Protein 3CJM (pdb70)

Solvent-accessible surface area: 11110 Å² total

Nearest PDB structures (foldseek):
  3cjm-assembly1_A  TM=1.004E+00  e=1.307E-46  Enterococcus faecalis V583
  4yfm-assembly2_B  TM=8.497E-01  e=3.872E-13  Mycobacteroides abscessus
  7lk8-assembly2_B  TM=8.276E-01  e=1.435E-12  Klebsiella pneumoniae
  6wjm-assembly1_A  TM=8.269E-01  e=6.682E-12  Desulfarculus baarsii DSM 2075
  7tbx-assembly1_A  TM=8.011E-01  e=3.293E-11  Klebsiella pneumoniae

B-factor: mean 16.88, std 8.63, range [6.92, 57.35]

Structure (mmCIF, N/CA/C/O backbone):
data_3CJM
#
_entry.id   3CJM
#
_cell.length_a   64.975
_cell.length_b   64.975
_cell.length_c   140.905
_cell.angle_alpha   90.000
_cell.angle_beta   90.000
_cell.angle_gamma   90.000
#
_symmetry.space_group_name_H-M   'P 41 21 2'
#
loop_
_entity.id
_entity.type
_entity.pdbx_description
1 polymer 'Putative beta-lactamase'
2 non-polymer 'NITRATE ION'
3 non-polymer 1,2-ETHANEDIOL
4 water water
#
loop_
_atom_site.group_PDB
_atom_site.id
_atom_site.type_symbol
_atom_site.label_atom_id
_atom_site.label_alt_id
_atom_site.label_comp_id
_atom_site.label_asym_id
_atom_site.label_entity_id
_atom_site.label_seq_id
_atom_site.pdbx_PDB_ins_code
_atom_site.Cartn_x
_atom_site.Cartn_y
_atom_site.Cartn_z
_atom_site.occupancy
_atom_site.B_iso_or_equiv
_atom_site.auth_seq_id
_atom_site.auth_comp_id
_atom_site.auth_asym_id
_atom_site.auth_atom_id
_atom_site.pdbx_PDB_model_num
ATOM 1 N N . SER A 1 28 ? 3.263 -0.261 15.034 1.00 33.85 59 SER A N 1
ATOM 2 C CA . SER A 1 28 ? 4.047 -1.518 15.199 1.00 32.04 59 SER A CA 1
ATOM 3 C C . SER A 1 28 ? 5.453 -1.139 15.619 1.00 31.26 59 SER A C 1
ATOM 4 O O . SER A 1 28 ? 6.051 -1.787 16.481 1.00 27.47 59 SER A O 1
ATOM 6 N N . ALA A 1 29 ? 5.969 -0.087 14.991 1.00 27.62 60 ALA A N 1
ATOM 7 C CA . ALA A 1 29 ? 7.346 0.380 15.251 1.00 27.08 60 ALA A CA 1
ATOM 8 C C . ALA A 1 29 ? 7.435 0.886 16.689 1.00 24.17 60 ALA A C 1
ATOM 9 O O . ALA A 1 29 ? 8.466 0.709 17.366 1.00 20.84 60 ALA A O 1
ATOM 11 N N . ASN A 1 30 ? 6.330 1.476 17.147 1.00 21.85 61 ASN A N 1
ATOM 12 C CA . ASN A 1 30 ? 6.243 1.967 18.512 1.00 21.38 61 ASN A CA 1
ATOM 13 C C . ASN A 1 30 ? 6.301 0.770 19.453 1.00 20.32 61 ASN A C 1
ATOM 14 O O . ASN A 1 30 ? 7.070 0.752 20.403 1.00 16.92 61 ASN A O 1
ATOM 19 N N . THR A 1 31 ? 5.516 -0.263 19.166 1.00 20.11 62 THR A N 1
ATOM 20 C CA A THR A 1 31 ? 5.451 -1.419 20.072 0.60 17.67 62 THR A CA 1
ATOM 21 C CA B THR A 1 31 ? 5.470 -1.434 20.037 0.40 19.30 62 THR A CA 1
ATOM 22 C C . THR A 1 31 ? 6.846 -2.108 20.108 1.00 16.52 62 THR A C 1
ATOM 23 O O . THR A 1 31 ? 7.271 -2.553 21.152 1.00 15.10 62 THR A O 1
ATOM 30 N N . VAL A 1 32 ? 7.546 -2.169 18.980 1.00 15.34 63 VAL A N 1
ATOM 31 C CA . VAL A 1 32 ? 8.910 -2.742 18.947 1.00 12.70 63 VAL A CA 1
ATOM 32 C C . VAL A 1 32 ? 9.838 -1.980 19.934 1.00 13.77 63 VAL A C 1
ATOM 33 O O . VAL A 1 32 ? 10.529 -2.558 20.746 1.00 13.53 63 VAL A O 1
ATOM 37 N N . PHE A 1 33 ? 9.781 -0.656 19.857 1.00 13.35 64 PHE A N 1
ATOM 38 C CA . PHE A 1 33 ? 10.632 0.207 20.683 1.00 13.58 64 PHE A CA 1
ATOM 39 C C . PHE A 1 33 ? 10.267 0.057 22.173 1.00 11.45 64 PHE A C 1
ATOM 40 O O . PHE A 1 33 ? 11.143 -0.168 23.029 1.00 10.39 64 PHE A O 1
ATOM 48 N N . PHE A 1 34 ? 8.973 0.154 22.476 1.00 12.51 65 PHE A N 1
ATOM 49 C CA . PHE A 1 34 ? 8.523 0.059 23.857 1.00 11.51 65 PHE A CA 1
ATOM 50 C C . PHE A 1 34 ? 8.749 -1.340 24.442 1.00 10.29 65 PHE A C 1
ATOM 51 O O . PHE A 1 34 ? 9.015 -1.483 25.643 1.00 11.04 65 PHE A O 1
ATOM 59 N N . ASP A 1 35 ? 8.712 -2.354 23.579 1.00 10.88 66 ASP A N 1
ATOM 60 C CA . ASP A 1 35 ? 9.033 -3.706 24.027 1.00 10.58 66 ASP A CA 1
ATOM 61 C C . ASP A 1 35 ? 10.518 -3.784 24.411 1.00 10.68 66 ASP A C 1
ATOM 62 O O . ASP A 1 35 ? 10.868 -4.501 25.318 1.00 11.49 66 ASP A O 1
ATOM 67 N N . LYS A 1 36 ? 11.370 -3.031 23.696 1.00 11.61 67 LYS A N 1
ATOM 68 C CA A LYS A 1 36 ? 12.812 -2.979 24.007 0.50 11.60 67 LYS A CA 1
ATOM 69 C CA B LYS A 1 36 ? 12.804 -3.009 24.009 0.50 12.07 67 LYS A CA 1
ATOM 70 C C . LYS A 1 36 ? 13.019 -2.273 25.341 1.00 13.34 67 LYS A C 1
ATOM 71 O O . LYS A 1 36 ? 13.838 -2.666 26.159 1.00 12.26 67 LYS A O 1
ATOM 82 N N . ILE A 1 37 ? 12.245 -1.225 25.580 1.00 12.84 68 ILE A N 1
ATOM 83 C CA . ILE A 1 37 ? 12.290 -0.535 26.880 1.00 12.43 68 ILE A CA 1
ATOM 84 C C . ILE A 1 37 ? 11.897 -1.548 27.973 1.00 11.79 68 ILE A C 1
ATOM 85 O O . ILE A 1 37 ? 12.581 -1.693 28.989 1.00 12.90 68 ILE A O 1
ATOM 90 N N . ASN A 1 38 ? 10.813 -2.262 27.746 1.00 10.57 69 ASN A N 1
ATOM 91 C CA . ASN A 1 38 ? 10.369 -3.279 28.708 1.00 11.70 69 ASN A CA 1
ATOM 92 C C . ASN A 1 38 ? 11.445 -4.343 28.958 1.00 12.49 69 ASN A C 1
ATOM 93 O O . ASN A 1 38 ? 11.698 -4.718 30.085 1.00 12.56 69 ASN A O 1
ATOM 98 N N . ASP A 1 39 ? 12.094 -4.826 27.909 1.00 10.82 70 ASP A N 1
ATOM 99 C CA . ASP A 1 39 ? 13.133 -5.856 28.085 1.00 12.26 70 ASP A CA 1
ATOM 100 C C . ASP A 1 39 ? 14.245 -5.353 29.019 1.00 10.47 70 ASP A C 1
ATOM 101 O O . ASP A 1 39 ? 14.749 -6.081 29.874 1.00 13.21 70 ASP A O 1
ATOM 106 N N . LEU A 1 40 ? 14.582 -4.080 28.831 1.00 10.77 71 LEU A N 1
ATOM 107 C CA . LEU A 1 40 ? 15.636 -3.453 29.639 1.00 11.68 71 LEU A CA 1
ATOM 108 C C . LEU A 1 40 ? 15.202 -3.389 31.103 1.00 13.62 71 LEU A C 1
ATOM 109 O O . LEU A 1 40 ? 15.965 -3.698 32.044 1.00 13.82 71 LEU A O 1
ATOM 114 N N . LEU A 1 41 ? 13.956 -3.009 31.316 1.00 11.62 72 LEU A N 1
ATOM 115 C CA . LEU A 1 41 ? 13.448 -2.873 32.693 1.00 12.09 72 LEU A CA 1
ATOM 116 C C . LEU A 1 41 ? 13.443 -4.235 33.401 1.00 12.48 72 LEU A C 1
ATOM 117 O O . LEU A 1 41 ? 13.874 -4.359 34.540 1.00 14.12 72 LEU A O 1
ATOM 122 N N . VAL A 1 42 ? 12.964 -5.249 32.693 1.00 12.61 73 VAL A N 1
ATOM 123 C CA . VAL A 1 42 ? 12.858 -6.588 33.245 1.00 14.14 73 VAL A CA 1
ATOM 124 C C . VAL A 1 42 ? 14.242 -7.128 33.577 1.00 14.18 73 VAL A C 1
ATOM 125 O O . VAL A 1 42 ? 14.461 -7.716 34.636 1.00 15.18 73 VAL A O 1
ATOM 129 N N . ALA A 1 43 ? 15.171 -6.917 32.657 1.00 12.93 74 ALA A N 1
ATOM 130 C CA . ALA A 1 43 ? 16.551 -7.407 32.880 1.00 16.03 74 ALA A CA 1
ATOM 131 C C . ALA A 1 43 ? 17.183 -6.698 34.079 1.00 16.10 74 ALA A C 1
ATOM 132 O O . ALA A 1 43 ? 17.944 -7.282 34.875 1.00 18.43 74 ALA A O 1
ATOM 134 N N . SER A 1 44 ? 16.870 -5.423 34.195 1.00 13.26 75 SER A N 1
ATOM 135 C CA . SER A 1 44 ? 17.504 -4.556 35.210 1.00 15.68 75 SER A CA 1
ATOM 136 C C . SER A 1 44 ? 17.088 -4.977 36.610 1.00 16.17 75 SER A C 1
ATOM 137 O O . SER A 1 44 ? 17.916 -5.079 37.518 1.00 16.76 75 SER A O 1
ATOM 140 N N . VAL A 1 45 ? 15.797 -5.170 36.818 1.00 14.89 76 VAL A N 1
ATOM 141 C CA . VAL A 1 45 ? 15.293 -5.473 38.166 1.00 15.71 76 VAL A CA 1
ATOM 142 C C . VAL A 1 45 ? 15.823 -6.833 38.636 1.00 17.75 76 VAL A C 1
ATOM 143 O O . VAL A 1 45 ? 15.975 -7.076 39.827 1.00 18.58 76 VAL A O 1
ATOM 147 N N . LYS A 1 46 ? 16.153 -7.696 37.680 1.00 20.46 77 LYS A N 1
ATOM 148 C CA . LYS A 1 46 ? 16.718 -9.020 38.014 1.00 22.47 77 LYS A CA 1
ATOM 149 C C . LYS A 1 46 ? 18.028 -8.872 38.744 1.00 21.90 77 LYS A C 1
ATOM 150 O O . LYS A 1 46 ? 18.404 -9.728 39.534 1.00 27.36 77 LYS A O 1
ATOM 154 N N . GLU A 1 47 ? 18.728 -7.785 38.453 1.00 20.48 78 GLU A N 1
ATOM 155 C CA . GLU A 1 47 ? 20.075 -7.542 38.973 1.00 22.95 78 GLU A CA 1
ATOM 156 C C . GLU A 1 47 ? 20.060 -6.933 40.358 1.00 22.82 78 GLU A C 1
ATOM 157 O O . GLU A 1 47 ? 21.081 -6.936 41.055 1.00 26.70 78 GLU A O 1
ATOM 160 N N . PHE A 1 48 ? 18.909 -6.394 40.752 1.00 19.16 79 PHE A N 1
ATOM 161 C CA . PHE A 1 48 ? 18.811 -5.635 42.010 1.00 16.40 79 PHE A CA 1
ATOM 162 C C . PHE A 1 48 ? 18.474 -6.522 43.199 1.00 15.43 79 PHE A C 1
ATOM 163 O O . PHE A 1 48 ? 17.459 -7.229 43.205 1.00 16.80 79 PHE A O 1
ATOM 171 N N . GLU A 1 49 ? 19.318 -6.445 44.233 1.00 14.32 80 GLU A N 1
ATOM 172 C CA A GLU A 1 49 ? 19.081 -7.178 45.481 0.50 13.76 80 GLU A CA 1
ATOM 173 C CA B GLU A 1 49 ? 19.069 -7.186 45.471 0.50 13.80 80 GLU A CA 1
ATOM 174 C C . GLU A 1 49 ? 18.249 -6.294 46.398 1.00 14.85 80 GLU A C 1
ATOM 175 O O . GLU A 1 49 ? 18.746 -5.398 47.058 1.00 19.51 80 GLU A O 1
ATOM 180 N N . GLY A 1 50 ? 16.965 -6.566 46.407 1.00 13.87 81 GLY A N 1
ATOM 181 C CA . GLY A 1 50 ? 16.004 -5.773 47.115 1.00 12.95 81 GLY A CA 1
ATOM 182 C C . GLY A 1 50 ? 14.725 -5.699 46.294 1.00 12.91 81 GLY A C 1
ATOM 183 O O . GLY A 1 50 ? 14.540 -6.476 45.348 1.00 15.92 81 GLY A O 1
ATOM 184 N N . THR A 1 51 ? 13.853 -4.775 46.663 1.00 11.71 82 THR A N 1
ATOM 185 C CA . THR A 1 51 ? 12.604 -4.559 45.977 1.00 10.86 82 THR A CA 1
ATOM 186 C C . THR A 1 51 ? 12.672 -3.235 45.204 1.00 10.87 82 THR A C 1
ATOM 187 O O . THR A 1 51 ? 13.110 -2.190 45.729 1.00 12.35 82 THR A O 1
ATOM 191 N N . VAL A 1 52 ? 12.252 -3.292 43.953 1.00 11.57 83 VAL A N 1
ATOM 192 C CA . VAL A 1 52 ? 12.291 -2.131 43.094 1.00 10.80 83 VAL A CA 1
ATOM 193 C C . VAL A 1 52 ? 11.060 -2.079 42.205 1.00 10.28 83 VAL A C 1
ATOM 194 O O . VAL A 1 52 ? 10.545 -3.114 41.732 1.00 10.86 83 VAL A O 1
ATOM 198 N N . GLY A 1 53 ? 10.578 -0.861 42.022 1.00 9.86 84 GLY A N 1
ATOM 199 C CA . GLY A 1 53 ? 9.564 -0.568 41.023 1.00 9.55 84 GLY A CA 1
ATOM 200 C C . GLY A 1 53 ? 10.090 0.461 40.071 1.00 11.74 84 GLY A C 1
ATOM 201 O O . GLY A 1 53 ? 10.629 1.477 40.522 1.00 11.52 84 GLY A O 1
ATOM 202 N N . ILE A 1 54 ? 9.876 0.247 38.783 1.00 10.00 85 ILE A N 1
ATOM 203 C CA . ILE A 1 54 ? 10.319 1.185 37.775 1.00 9.01 85 ILE A CA 1
ATOM 204 C C . ILE A 1 54 ? 9.152 1.471 36.860 1.00 10.49 85 ILE A C 1
ATOM 205 O O . ILE A 1 54 ? 8.511 0.537 36.349 1.00 11.27 85 ILE A O 1
ATOM 210 N N . SER A 1 55 ? 8.936 2.746 36.566 1.00 9.65 86 SER A N 1
ATOM 211 C CA . SER A 1 55 ? 7.962 3.170 35.583 1.00 9.64 86 SER A CA 1
ATOM 212 C C . SER A 1 55 ? 8.552 4.193 34.644 1.00 10.93 86 SER A C 1
ATOM 213 O O . SER A 1 55 ? 9.138 5.182 35.098 1.00 11.55 86 SER A O 1
ATOM 216 N N . TYR A 1 56 ? 8.339 3.953 33.361 1.00 10.92 87 TYR A N 1
ATOM 217 C CA . TYR A 1 56 ? 8.777 4.802 32.249 1.00 9.16 87 TYR A CA 1
ATOM 218 C C . TYR A 1 56 ? 7.544 5.297 31.511 1.00 9.70 87 TYR A C 1
ATOM 219 O O . TYR A 1 56 ? 6.612 4.546 31.243 1.00 10.45 87 TYR A O 1
ATOM 228 N N . LEU A 1 57 ? 7.569 6.588 31.154 1.00 10.96 88 LEU A N 1
ATOM 229 C CA . LEU A 1 57 ? 6.508 7.197 30.353 1.00 10.28 88 LEU A CA 1
ATOM 230 C C . LEU A 1 57 ? 7.118 8.054 29.235 1.00 9.58 88 LEU A C 1
ATOM 231 O O . LEU A 1 57 ? 7.804 9.025 29.458 1.00 10.70 88 LEU A O 1
ATOM 236 N N . ASP A 1 58 ? 6.772 7.680 28.013 1.00 9.68 89 ASP A N 1
ATOM 237 C CA . ASP A 1 58 ? 7.166 8.464 26.829 1.00 9.00 89 ASP A CA 1
ATOM 238 C C . ASP A 1 58 ? 6.173 9.603 26.695 1.00 11.06 89 ASP A C 1
ATOM 239 O O . ASP A 1 58 ? 4.998 9.391 26.425 1.00 10.84 89 ASP A O 1
ATOM 244 N N . LEU A 1 59 ? 6.628 10.836 26.923 1.00 11.90 90 LEU A N 1
ATOM 245 C CA . LEU A 1 59 ? 5.674 11.947 27.082 1.00 11.33 90 LEU A CA 1
ATOM 246 C C . LEU A 1 59 ? 4.923 12.272 25.795 1.00 10.43 90 LEU A C 1
ATOM 247 O O . LEU A 1 59 ? 3.756 12.635 25.829 1.00 11.82 90 LEU A O 1
ATOM 252 N N . GLU A 1 60 ? 5.569 12.110 24.651 1.00 9.29 91 GLU A N 1
ATOM 253 C CA . GLU A 1 60 ? 4.939 12.488 23.349 1.00 9.57 91 GLU A CA 1
ATOM 254 C C . GLU A 1 60 ? 3.850 11.526 22.903 1.00 11.50 91 GLU A C 1
ATOM 255 O O . GLU A 1 60 ? 2.916 11.934 22.227 1.00 12.61 91 GLU A O 1
ATOM 261 N N . THR A 1 61 ? 3.971 10.258 23.279 1.00 12.47 92 THR A N 1
ATOM 262 C CA . THR A 1 61 ? 2.988 9.251 22.850 1.00 10.65 92 THR A CA 1
ATOM 263 C C . THR A 1 61 ? 2.040 8.852 23.979 1.00 11.99 92 THR A C 1
ATOM 264 O O . THR A 1 61 ? 0.956 8.303 23.726 1.00 12.54 92 THR A O 1
ATOM 268 N N . GLY A 1 62 ? 2.461 9.063 25.215 1.00 11.19 93 GLY A N 1
ATOM 269 C CA . GLY A 1 62 ? 1.744 8.595 26.375 1.00 11.87 93 GLY A CA 1
ATOM 270 C C . GLY A 1 62 ? 1.958 7.132 26.722 1.00 11.96 93 GLY A C 1
ATOM 271 O O . GLY A 1 62 ? 1.398 6.609 27.692 1.00 14.45 93 GLY A O 1
ATOM 272 N N . GLU A 1 63 ? 2.788 6.478 25.949 1.00 11.57 94 GLU A N 1
ATOM 273 C CA A GLU A 1 63 ? 3.081 5.051 26.153 0.50 12.67 94 GLU A CA 1
ATOM 274 C CA B GLU A 1 63 ? 2.997 5.055 26.172 0.50 12.03 94 GLU A CA 1
ATOM 275 C C . GLU A 1 63 ? 3.936 4.832 27.360 1.00 11.89 94 GLU A C 1
ATOM 276 O O . GLU A 1 63 ? 4.905 5.535 27.557 1.00 11.67 94 GLU A O 1
ATOM 287 N N . GLN A 1 64 ? 3.549 3.865 28.181 1.00 11.01 95 GLN A N 1
ATOM 288 C CA . GLN A 1 64 ? 4.232 3.537 29.411 1.00 11.42 95 GLN A CA 1
ATOM 289 C C . GLN A 1 64 ? 4.718 2.101 29.443 1.00 10.55 95 GLN A C 1
ATOM 290 O O . GLN A 1 64 ? 4.158 1.230 28.802 1.00 11.54 95 GLN A O 1
ATOM 296 N N . ARG A 1 65 ? 5.763 1.886 30.229 1.00 9.03 96 ARG A N 1
ATOM 297 C CA . ARG A 1 65 ? 6.197 0.560 30.604 1.00 9.89 96 ARG A CA 1
ATOM 298 C C . ARG A 1 65 ? 6.641 0.569 32.035 1.00 11.15 96 ARG A C 1
ATOM 299 O O . ARG A 1 65 ? 7.356 1.443 32.449 1.00 10.31 96 ARG A O 1
ATOM 307 N N . SER A 1 66 ? 6.164 -0.418 32.776 1.00 11.20 97 SER A N 1
ATOM 308 C CA . SER A 1 66 ? 6.495 -0.578 34.193 1.00 11.22 97 SER A CA 1
ATOM 309 C C . SER A 1 66 ? 6.865 -2.011 34.525 1.00 11.20 97 SER A C 1
ATOM 310 O O . SER A 1 66 ? 6.390 -2.947 33.896 1.00 12.79 97 SER A O 1
ATOM 313 N N . VAL A 1 67 ? 7.757 -2.133 35.498 1.00 10.83 98 VAL A N 1
ATOM 314 C CA A VAL A 1 67 ? 8.013 -3.386 36.171 0.50 11.56 98 VAL A CA 1
ATOM 315 C CA B VAL A 1 67 ? 8.033 -3.393 36.181 0.50 12.41 98 VAL A CA 1
ATOM 316 C C . VAL A 1 67 ? 7.849 -3.187 37.675 1.00 11.04 98 VAL A C 1
ATOM 317 O O . VAL A 1 67 ? 8.460 -2.292 38.286 1.00 11.25 98 VAL A O 1
ATOM 324 N N . ASN A 1 68 ? 6.962 -3.988 38.261 1.00 10.35 99 ASN A N 1
ATOM 325 C CA . ASN A 1 68 ? 6.549 -3.884 39.652 1.00 9.59 99 ASN A CA 1
ATOM 326 C C . ASN A 1 68 ? 6.089 -2.458 39.986 1.00 9.78 99 ASN A C 1
ATOM 327 O O . ASN A 1 68 ? 6.421 -1.915 41.034 1.00 10.50 99 ASN A O 1
ATOM 332 N N . GLY A 1 69 ? 5.365 -1.872 39.050 1.00 10.52 100 GLY A N 1
ATOM 333 C CA . GLY A 1 69 ? 4.929 -0.480 39.111 1.00 9.61 100 GLY A CA 1
ATOM 334 C C . GLY A 1 69 ? 3.803 -0.186 40.065 1.00 9.59 100 GLY A C 1
ATOM 335 O O . GLY A 1 69 ? 3.447 0.999 40.202 1.00 11.18 100 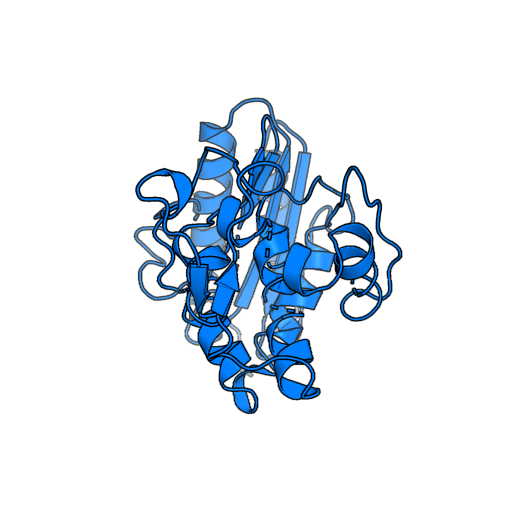GLY A O 1
ATOM 336 N N . GLN A 1 70 ? 3.290 -1.224 40.737 1.00 8.74 101 GLN A N 1
ATOM 337 C CA A GLN A 1 70 ? 2.194 -0.979 41.702 0.50 9.96 101 GLN A CA 1
ATOM 338 C CA B GLN A 1 70 ? 2.171 -1.062 41.671 0.50 10.57 101 GLN A CA 1
ATOM 339 C C . GLN A 1 70 ? 2.600 -1.220 43.138 1.00 12.13 101 GLN A C 1
ATOM 340 O O . GLN A 1 70 ? 1.839 -0.937 44.050 1.00 11.90 101 GLN A O 1
ATOM 351 N N . HIS A 1 71 ? 3.802 -1.725 43.373 1.00 10.75 102 HIS A N 1
ATOM 352 C CA . HIS A 1 71 ? 4.265 -1.928 44.742 1.00 10.73 102 HIS A CA 1
ATOM 353 C C . HIS A 1 71 ? 4.429 -0.568 45.415 1.00 10.46 102 HIS A C 1
ATOM 354 O O . HIS A 1 71 ? 5.072 0.332 44.854 1.00 11.04 102 HIS A O 1
ATOM 361 N N . GLU A 1 72 ? 3.860 -0.437 46.612 1.00 11.06 103 GLU A N 1
ATOM 362 C CA . GLU A 1 72 ? 3.873 0.810 47.351 1.00 9.97 103 GLU A CA 1
ATOM 363 C C . GLU A 1 72 ? 5.061 0.899 48.280 1.00 10.35 103 GLU A C 1
ATOM 364 O O . GLU A 1 72 ? 5.327 -0.027 49.035 1.00 12.04 103 GLU A O 1
ATOM 370 N N . PHE A 1 73 ? 5.785 2.008 48.175 1.00 10.28 104 PHE A N 1
ATOM 371 C CA . PHE A 1 73 ? 6.966 2.317 48.977 1.00 9.77 104 PHE A CA 1
ATOM 372 C C . PHE A 1 73 ? 6.737 3.576 49.799 1.00 11.20 104 PHE A C 1
ATOM 373 O O . PHE A 1 73 ? 6.195 4.559 49.290 1.00 11.34 104 PHE A O 1
ATOM 381 N N . TYR A 1 74 ? 7.321 3.630 50.993 1.00 10.64 105 TYR A N 1
ATOM 382 C CA . TYR A 1 74 ? 7.372 4.897 51.739 1.00 11.08 105 TYR A CA 1
ATOM 383 C C . TYR A 1 74 ? 7.894 6.025 50.843 1.00 11.24 105 TYR A C 1
ATOM 384 O O . TYR A 1 74 ? 8.912 5.884 50.143 1.00 11.10 105 TYR A O 1
ATOM 393 N N . THR A 1 75 ? 7.182 7.155 50.808 1.00 11.97 106 THR A N 1
ATOM 394 C CA . THR A 1 75 ? 7.522 8.181 49.840 1.00 12.05 106 THR A CA 1
ATOM 395 C C . THR A 1 75 ? 8.884 8.786 50.096 1.00 11.22 106 THR A C 1
ATOM 396 O O . THR A 1 75 ? 9.571 9.253 49.161 1.00 12.07 106 THR A O 1
ATOM 400 N N . ALA A 1 76 ? 9.259 8.883 51.350 1.00 11.50 107 ALA A N 1
ATOM 401 C CA . ALA A 1 76 ? 10.341 9.786 51.756 1.00 12.34 107 ALA A CA 1
ATOM 402 C C . ALA A 1 76 ? 10.131 11.158 51.082 1.00 12.71 107 ALA A C 1
ATOM 403 O O . ALA A 1 76 ? 8.972 11.605 50.895 1.00 12.89 107 ALA A O 1
ATOM 405 N N . SER A 1 77 ? 11.208 11.850 50.729 1.00 12.32 108 SER A N 1
ATOM 406 C CA . SER A 1 77 ? 11.091 13.236 50.238 1.00 11.67 108 SER A CA 1
ATOM 407 C C . SER A 1 77 ? 10.451 13.409 48.881 1.00 10.58 108 SER A C 1
ATOM 408 O O . SER A 1 77 ? 10.245 14.547 48.446 1.00 12.31 108 SER A O 1
ATOM 411 N N . THR A 1 78 ? 10.148 12.319 48.179 1.00 10.57 109 THR A N 1
ATOM 412 C CA . THR A 1 78 ? 9.471 12.500 46.910 1.00 10.92 109 THR A CA 1
ATOM 413 C C . THR A 1 78 ? 8.128 13.235 47.049 1.00 11.23 109 THR A C 1
ATOM 414 O O . THR A 1 78 ? 7.647 13.881 46.080 1.00 12.53 109 THR A O 1
ATOM 418 N N . ILE A 1 79 ? 7.544 13.138 48.248 1.00 10.50 110 ILE A N 1
ATOM 419 C CA . ILE A 1 79 ? 6.241 13.778 48.543 1.00 11.07 110 ILE A CA 1
ATOM 420 C C . ILE A 1 79 ? 6.315 15.316 48.468 1.00 11.46 110 ILE A C 1
ATOM 421 O O . ILE A 1 79 ? 5.290 15.982 48.298 1.00 11.81 110 ILE A O 1
ATOM 426 N N . LYS A 1 80 ? 7.532 15.858 48.513 1.00 10.56 111 LYS A N 1
ATOM 427 C CA . LYS A 1 80 ? 7.686 17.310 48.407 1.00 11.10 111 LYS A CA 1
ATOM 428 C C . LYS A 1 80 ? 7.210 17.853 47.073 1.00 12.04 111 LYS A C 1
ATOM 429 O O . LYS A 1 80 ? 6.777 18.992 46.986 1.00 13.08 111 LYS A O 1
ATOM 435 N N . VAL A 1 81 ? 7.259 17.035 45.997 1.00 10.44 112 VAL A N 1
ATOM 436 C CA . VAL A 1 81 ? 6.769 17.496 44.684 1.00 11.12 112 VAL A CA 1
ATOM 437 C C . VAL A 1 81 ? 5.241 17.796 44.748 1.00 11.72 112 VAL A C 1
ATOM 438 O O . VAL A 1 81 ? 4.821 18.940 44.535 1.00 12.22 112 VAL A O 1
ATOM 442 N N . PRO A 1 82 ? 4.403 16.785 45.062 1.00 10.93 113 PRO A N 1
ATOM 443 C CA . PRO A 1 82 ? 2.960 17.109 45.136 1.00 11.17 113 PRO A CA 1
ATOM 444 C C . PRO A 1 82 ? 2.627 18.094 46.246 1.00 12.55 113 PRO A C 1
ATOM 445 O O . PRO A 1 82 ? 1.644 18.812 46.158 1.00 12.01 113 PRO A O 1
ATOM 449 N N . LEU A 1 83 ? 3.440 18.125 47.290 1.00 12.14 114 LEU A N 1
ATOM 450 C CA . LEU A 1 83 ? 3.222 19.151 48.336 1.00 10.46 114 LEU A CA 1
ATOM 451 C C . LEU A 1 83 ? 3.320 20.554 47.733 1.00 10.80 114 LEU A C 1
ATOM 452 O O . LEU A 1 83 ? 2.439 21.402 47.969 1.00 12.10 114 LEU A O 1
ATOM 457 N N . THR A 1 84 ? 4.396 20.814 47.008 1.00 11.44 115 THR A N 1
ATOM 458 C CA . THR A 1 84 ? 4.547 22.129 46.352 1.00 9.68 115 THR A CA 1
ATOM 459 C C . THR A 1 84 ? 3.440 22.379 45.333 1.00 10.14 115 THR A C 1
ATOM 460 O O . THR A 1 84 ? 2.963 23.509 45.193 1.00 11.26 115 THR A O 1
ATOM 472 N N . LEU A 1 86 ? 0.393 21.429 45.586 1.00 11.22 117 LEU A N 1
ATOM 473 C CA . LEU A 1 86 ? -0.788 21.755 46.412 1.00 9.78 117 LEU A CA 1
ATOM 474 C C . LEU A 1 86 ? -0.681 23.191 46.934 1.00 11.37 117 LEU A C 1
ATOM 475 O O . LEU A 1 86 ? -1.681 23.935 46.982 1.00 11.33 117 LEU A O 1
ATOM 480 N N . VAL A 1 87 ? 0.554 23.573 47.300 1.00 10.34 118 VAL A N 1
ATOM 481 C CA . VAL A 1 87 ? 0.766 24.964 47.749 1.00 10.53 118 VAL A CA 1
ATOM 482 C C . VAL A 1 87 ? 0.429 25.916 46.592 1.00 10.69 118 VAL A C 1
ATOM 483 O O . VAL A 1 87 ? -0.289 26.906 46.769 1.00 11.16 118 VAL A O 1
ATOM 487 N N . ALA A 1 88 ? 0.917 25.583 45.393 1.00 10.29 119 ALA A N 1
ATOM 488 C CA . ALA A 1 88 ? 0.624 26.419 44.223 1.00 10.22 119 ALA A CA 1
ATOM 489 C C . ALA A 1 88 ? -0.869 26.489 43.952 1.00 11.88 119 ALA A C 1
ATOM 490 O O . ALA A 1 88 ? -1.419 27.540 43.637 1.00 11.64 119 ALA A O 1
ATOM 492 N N . ASP A 1 89 ? -1.559 25.353 44.090 1.00 11.01 120 ASP A N 1
ATOM 493 C CA . ASP A 1 89 ? -3.018 25.322 43.871 1.00 11.82 120 ASP A CA 1
ATOM 494 C C . ASP A 1 89 ? -3.721 26.219 44.893 1.00 12.00 120 ASP A C 1
ATOM 495 O O . ASP A 1 89 ? -4.734 26.871 44.616 1.00 12.45 120 ASP A O 1
ATOM 500 N N . THR A 1 90 ? -3.164 26.236 46.087 1.00 12.45 121 THR A N 1
ATOM 501 C CA . THR A 1 90 ? -3.759 26.982 47.192 1.00 12.47 121 THR A CA 1
ATOM 502 C C . THR A 1 90 ? -3.598 28.481 46.950 1.00 12.74 121 THR A C 1
ATOM 503 O O . THR A 1 90 ? -4.514 29.269 47.210 1.00 13.28 121 THR A O 1
ATOM 507 N N . VAL A 1 91 ? -2.447 28.872 46.416 1.00 10.97 122 VAL A N 1
ATOM 508 C CA . VAL A 1 91 ? -2.226 30.268 46.024 1.00 10.46 122 VAL A CA 1
ATOM 509 C C . VAL A 1 91 ? -3.224 30.614 44.913 1.00 12.22 122 VAL A C 1
ATOM 510 O O . VAL A 1 91 ? -3.842 31.681 44.922 1.00 13.94 122 VAL A O 1
ATOM 514 N N . ALA A 1 92 ? -3.381 29.712 43.949 1.00 11.07 123 ALA A N 1
ATOM 515 C CA . ALA A 1 92 ? -4.303 29.997 42.842 1.00 12.47 123 ALA A CA 1
ATOM 516 C C . ALA A 1 92 ? -5.743 30.200 43.291 1.00 13.22 123 ALA A C 1
ATOM 517 O O . ALA A 1 92 ? -6.505 30.944 42.656 1.00 15.20 123 ALA A O 1
ATOM 519 N N . SER A 1 93 ? -6.082 29.540 44.387 1.00 13.70 124 SER A N 1
ATOM 520 C CA . SER A 1 93 ? -7.461 29.603 44.934 1.00 14.22 124 SER A CA 1
ATOM 521 C C . SER A 1 93 ? -7.720 30.935 45.618 1.00 16.46 124 SER A C 1
ATOM 522 O O . SER A 1 93 ? -8.891 31.245 45.925 1.00 17.45 124 SER A O 1
ATOM 525 N N . GLY A 1 94 ? -6.655 31.696 45.875 1.00 14.32 125 GLY A N 1
ATOM 526 C CA . GLY A 1 94 ? -6.736 32.989 46.540 1.00 13.25 125 GLY A CA 1
ATOM 527 C C . GLY A 1 94 ? -6.539 32.961 48.043 1.00 15.30 125 GLY A C 1
ATOM 528 O O . GLY A 1 94 ? -6.505 34.015 48.680 1.00 19.23 125 GLY A O 1
ATOM 529 N N . GLN A 1 95 ? -6.380 31.777 48.599 1.00 13.38 126 GLN A N 1
ATOM 530 C CA . GLN A 1 95 ? -6.282 31.634 50.074 1.00 12.65 126 GLN A CA 1
ATOM 531 C C . GLN A 1 95 ? -4.930 31.986 50.650 1.00 14.84 126 GLN A C 1
ATOM 532 O O . GLN A 1 95 ? -4.821 32.330 51.829 1.00 17.49 126 GLN A O 1
ATOM 538 N N . LYS A 1 96 ? -3.920 31.951 49.794 1.00 12.64 127 LYS A N 1
ATOM 539 C CA . LYS A 1 96 ? -2.552 32.326 50.185 1.00 13.53 127 LYS A CA 1
ATOM 540 C C . LYS A 1 96 ? -1.951 33.135 49.049 1.00 13.01 127 LYS A C 1
ATOM 541 O O . LYS A 1 96 ? -2.442 33.088 47.930 1.00 12.55 127 LYS A O 1
ATOM 547 N N . LYS A 1 97 ? -0.900 33.874 49.385 1.00 11.79 128 LYS A N 1
ATOM 548 C CA . LYS A 1 97 ? -0.109 34.669 48.413 1.00 12.85 128 LYS A CA 1
ATOM 549 C C . LYS A 1 97 ? 1.350 34.317 48.556 1.00 11.44 128 LYS A C 1
ATOM 550 O O . LYS A 1 97 ? 1.830 34.016 49.629 1.00 11.88 128 LYS A O 1
ATOM 556 N N . TRP A 1 98 ? 2.078 34.339 47.442 1.00 11.70 129 TRP A N 1
ATOM 557 C CA . TRP A 1 98 ? 3.515 34.027 47.463 1.00 10.69 129 TRP A CA 1
ATOM 558 C C . TRP A 1 98 ? 4.342 34.932 48.356 1.00 11.26 129 TRP A C 1
ATOM 559 O O . TRP A 1 98 ? 5.418 34.553 48.834 1.00 12.25 129 TRP A O 1
ATOM 570 N N . THR A 1 99 ? 3.827 36.135 48.564 1.00 11.79 130 THR A N 1
ATOM 571 C CA . THR A 1 99 ? 4.495 37.154 49.379 1.00 13.20 130 THR A CA 1
ATOM 572 C C . THR A 1 99 ? 4.209 36.998 50.866 1.00 14.11 130 THR A C 1
ATOM 573 O O . THR A 1 99 ? 4.816 37.677 51.718 1.00 14.33 130 THR A O 1
ATOM 577 N N . ASP A 1 100 ? 3.281 36.122 51.203 1.00 13.25 131 ASP A N 1
ATOM 578 C CA . ASP A 1 100 ? 2.908 35.950 52.630 1.00 13.64 131 ASP A CA 1
ATOM 579 C C . ASP A 1 100 ? 4.110 35.488 53.417 1.00 13.66 131 ASP A C 1
ATOM 580 O O . ASP A 1 100 ? 4.840 34.583 53.000 1.00 13.16 131 ASP A O 1
ATOM 585 N N . LEU A 1 101 ? 4.308 36.091 54.580 1.00 13.31 132 LEU A N 1
ATOM 586 C CA . LEU A 1 101 ? 5.348 35.671 55.490 1.00 13.37 132 LEU A CA 1
ATOM 587 C C . LEU A 1 101 ? 4.853 34.563 56.382 1.00 13.48 132 LEU A C 1
ATOM 588 O O . LEU A 1 101 ? 3.883 34.733 57.142 1.00 15.76 132 LEU A O 1
ATOM 593 N N . ILE A 1 102 ? 5.541 33.437 56.315 1.00 12.01 133 ILE A N 1
ATOM 594 C CA . ILE A 1 102 ? 5.179 32.237 57.048 1.00 11.54 133 ILE A CA 1
ATOM 595 C C . ILE A 1 102 ? 6.109 32.104 58.252 1.00 11.79 133 ILE A C 1
ATOM 596 O O . ILE A 1 102 ? 7.319 32.128 58.093 1.00 11.55 133 ILE A O 1
ATOM 601 N N . PRO A 1 103 ? 5.555 32.042 59.460 1.00 12.23 134 PRO A N 1
ATOM 602 C CA . PRO A 1 103 ? 6.414 32.065 60.642 1.00 12.06 134 PRO A CA 1
ATOM 603 C C . PRO A 1 103 ? 7.009 30.704 60.927 1.00 13.59 134 PRO A C 1
ATOM 604 O O . PRO A 1 103 ? 6.370 29.664 60.762 1.00 13.00 134 PRO A O 1
ATOM 608 N N . TYR A 1 104 ? 8.265 30.718 61.328 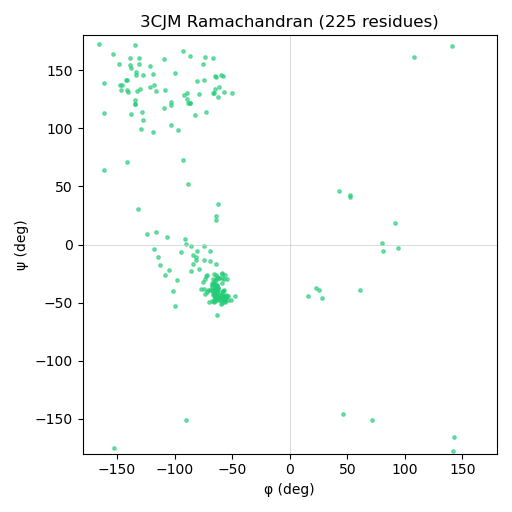1.00 11.83 135 TYR A N 1
ATOM 609 C CA . TYR A 1 104 ? 8.924 29.495 61.817 1.00 12.26 135 TYR A CA 1
ATOM 610 C C . TYR A 1 104 ? 8.502 29.216 63.255 1.00 13.69 135 TYR A C 1
ATOM 611 O O . TYR A 1 104 ? 8.604 30.092 64.099 1.00 14.44 135 TYR A O 1
ATOM 620 N N . ASN A 1 105 ? 8.069 27.988 63.519 1.00 12.56 136 ASN A N 1
ATOM 621 C CA . ASN A 1 105 ? 7.654 27.530 64.834 1.00 14.34 136 ASN A CA 1
ATOM 622 C C . ASN A 1 105 ? 8.665 26.509 65.358 1.00 14.41 136 ASN A C 1
ATOM 623 O O . ASN A 1 105 ? 8.681 25.366 64.912 1.00 16.03 136 ASN A O 1
ATOM 628 N N A ALA A 1 106 ? 9.576 26.907 66.235 0.50 19.17 137 ALA A N 1
ATOM 629 N N B ALA A 1 106 ? 9.456 27.002 66.323 0.50 15.97 137 ALA A N 1
ATOM 630 C CA A ALA A 1 106 ? 10.625 25.966 66.614 0.50 22.19 137 ALA A CA 1
ATOM 631 C CA B ALA A 1 106 ? 10.595 26.309 66.907 0.50 15.87 137 ALA A CA 1
ATOM 632 C C A ALA A 1 106 ? 9.955 24.663 67.048 0.50 24.69 137 ALA A C 1
ATOM 633 C C B ALA A 1 106 ? 10.184 25.030 67.628 0.50 18.52 137 ALA A C 1
ATOM 634 O O A ALA A 1 106 ? 10.292 23.554 66.596 0.50 24.84 137 ALA A O 1
ATOM 635 O O B ALA A 1 106 ? 11.005 24.161 67.857 0.50 18.91 137 ALA A O 1
ATOM 638 N N A GLU A 1 107 ? 8.934 24.846 67.877 0.50 25.10 138 GLU A N 1
ATOM 639 N N B GLU A 1 107 ? 8.893 24.903 67.906 0.50 20.49 138 GLU A N 1
ATOM 640 C CA A GLU A 1 107 ? 8.338 23.761 68.643 0.50 26.65 138 GLU A CA 1
ATOM 641 C CA B GLU A 1 107 ? 8.364 23.731 68.601 0.50 23.89 138 GLU A CA 1
ATOM 642 C C A GLU A 1 107 ? 7.530 22.808 67.799 0.50 24.17 138 GLU A C 1
ATOM 643 C C B GLU A 1 107 ? 7.944 22.669 67.601 0.50 22.60 138 GLU A C 1
ATOM 644 O O A GLU A 1 107 ? 7.000 21.830 68.341 0.50 23.18 138 GLU A O 1
ATOM 645 O O B GLU A 1 107 ? 8.199 21.475 67.761 0.50 26.72 138 GLU A O 1
ATOM 656 N N . GLU A 1 108 ? 7.365 23.134 66.512 1.00 19.22 139 GLU A N 1
ATOM 657 C CA . GLU A 1 108 ? 6.643 22.276 65.588 1.00 17.86 139 GLU A CA 1
ATOM 658 C C . GLU A 1 108 ? 7.357 21.974 64.241 1.00 17.90 139 GLU A C 1
ATOM 659 O O . GLU A 1 108 ? 7.004 21.049 63.497 1.00 18.72 139 GLU A O 1
ATOM 665 N N . ASP A 1 109 ? 8.321 22.802 63.887 1.00 14.36 140 ASP A N 1
ATOM 666 C CA . ASP A 1 109 ? 8.890 22.748 62.532 1.00 13.47 140 ASP A CA 1
ATOM 667 C C . ASP A 1 109 ? 10.331 22.279 62.457 1.00 12.33 140 ASP A C 1
ATOM 668 O O . ASP A 1 109 ? 10.813 21.950 61.383 1.00 12.60 140 ASP A O 1
ATOM 673 N N . TYR A 1 110 ? 11.050 22.302 63.567 1.00 12.33 141 TYR A N 1
ATOM 674 C CA . TYR A 1 110 ? 12.496 21.991 63.512 1.00 12.55 141 TYR A CA 1
ATOM 675 C C . TYR A 1 110 ? 12.730 20.556 63.086 1.00 13.78 141 TYR A C 1
ATOM 676 O O . TYR A 1 110 ? 12.119 19.633 63.591 1.00 13.99 141 TYR A O 1
ATOM 685 N N . GLU A 1 111 ? 13.666 20.388 62.156 1.00 11.78 142 GLU A N 1
ATOM 686 C CA . GLU A 1 111 ? 14.073 19.073 61.661 1.00 11.91 142 GLU A CA 1
ATOM 687 C C . GLU A 1 111 ? 15.442 19.249 60.995 1.00 11.82 142 GLU A C 1
ATOM 688 O O . GLU A 1 111 ? 15.687 20.247 60.300 1.00 12.59 142 GLU A O 1
ATOM 694 N N . GLU A 1 112 ? 16.310 18.292 61.230 1.00 13.45 143 GLU A N 1
ATOM 695 C CA . GLU A 1 112 ? 17.642 18.336 60.655 1.00 11.86 143 GLU A CA 1
ATOM 696 C C . GLU A 1 112 ? 17.636 17.633 59.298 1.00 13.97 143 GLU A C 1
ATOM 697 O O . GLU A 1 112 ? 16.644 17.669 58.561 1.00 12.69 143 GLU A O 1
ATOM 703 N N . GLY A 1 113 ? 18.751 17.059 58.911 1.00 11.75 144 GLY A N 1
ATOM 704 C CA . GLY A 1 113 ? 18.880 16.516 57.579 1.00 11.81 144 GLY A CA 1
ATOM 705 C C . GLY A 1 113 ? 18.962 17.606 56.518 1.00 11.72 144 GLY A C 1
ATOM 706 O O . GLY A 1 113 ? 19.456 18.700 56.747 1.00 12.61 144 GLY A O 1
ATOM 707 N N . THR A 1 114 ? 18.501 17.276 55.325 1.00 12.03 145 THR A N 1
ATOM 708 C CA . THR A 1 114 ? 18.688 18.170 54.180 1.00 11.87 145 THR A CA 1
ATOM 709 C C . THR A 1 114 ? 17.914 19.477 54.400 1.00 11.29 145 THR A C 1
ATOM 710 O O . THR A 1 114 ? 16.816 19.511 54.953 1.00 11.93 145 THR A O 1
ATOM 714 N N . GLY A 1 115 ? 18.522 20.545 53.899 1.00 11.92 146 GLY A N 1
ATOM 715 C CA . GLY A 1 115 ? 17.925 21.844 53.912 1.00 11.06 146 GLY A CA 1
ATOM 716 C C . GLY A 1 115 ? 18.879 22.970 54.208 1.00 12.28 146 GLY A C 1
ATOM 717 O O . GLY A 1 115 ? 20.020 22.735 54.549 1.00 12.63 146 GLY A O 1
ATOM 718 N N . ILE A 1 116 ? 18.373 24.190 54.035 1.00 10.45 147 ILE A N 1
ATOM 719 C CA . ILE A 1 116 ? 19.060 25.462 54.336 1.00 13.00 147 ILE A CA 1
ATOM 720 C C . ILE A 1 116 ? 18.580 26.069 55.655 1.00 10.99 147 ILE A C 1
ATOM 721 O O . ILE A 1 116 ? 19.385 26.571 56.444 1.00 10.76 147 ILE A O 1
ATOM 726 N N . ILE A 1 117 ? 17.277 25.985 55.906 1.00 9.97 148 ILE A N 1
ATOM 727 C CA . ILE A 1 117 ? 16.681 26.745 56.986 1.00 10.57 148 ILE A CA 1
ATOM 728 C C . ILE A 1 117 ? 17.283 26.342 58.331 1.00 9.68 148 ILE A C 1
ATOM 729 O O . ILE A 1 117 ? 17.592 27.187 59.155 1.00 10.76 148 ILE A O 1
ATOM 734 N N . ALA A 1 118 ? 17.418 25.035 58.564 1.00 10.37 149 ALA A N 1
ATOM 735 C CA . ALA A 1 118 ? 17.876 24.506 59.862 1.00 10.39 149 ALA A CA 1
ATOM 736 C C . ALA A 1 118 ? 19.209 25.075 60.271 1.00 11.48 149 ALA A C 1
ATOM 737 O O . ALA A 1 118 ? 19.529 25.158 61.477 1.00 12.16 149 ALA A O 1
ATOM 739 N N . TYR A 1 119 ? 19.994 25.483 59.265 1.00 9.83 150 TYR A N 1
ATOM 740 C CA . TYR A 1 119 ? 21.378 25.864 59.512 1.00 10.71 150 TYR A CA 1
ATOM 741 C C . TYR A 1 119 ? 21.598 27.382 59.430 1.00 11.66 150 TYR A C 1
ATOM 742 O O . TYR A 1 119 ? 22.726 27.868 59.570 1.00 10.96 150 TYR A O 1
ATOM 751 N N . ASN A 1 120 ? 20.479 28.105 59.290 1.00 11.24 151 ASN A N 1
ATOM 752 C CA . ASN A 1 120 ? 20.505 29.584 59.454 1.00 10.68 151 ASN A CA 1
ATOM 753 C C . ASN A 1 120 ? 19.078 30.047 59.692 1.00 10.61 151 ASN A C 1
ATO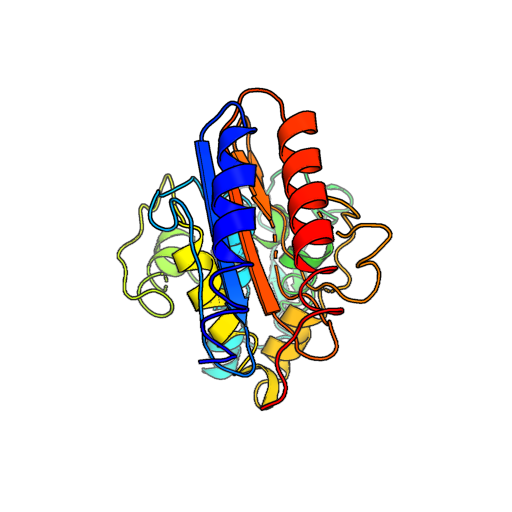M 754 O O . ASN A 1 120 ? 18.478 30.746 58.876 1.00 11.71 151 ASN A O 1
ATOM 759 N N . ILE A 1 121 ? 18.514 29.606 60.804 1.00 10.98 152 ILE A N 1
ATOM 760 C CA . ILE A 1 121 ? 17.096 29.798 61.057 1.00 10.85 152 ILE A CA 1
ATOM 761 C C . ILE A 1 121 ? 16.700 31.271 61.137 1.00 11.25 152 ILE A C 1
ATOM 762 O O . ILE A 1 121 ? 17.316 32.024 61.884 1.00 12.59 152 ILE A O 1
ATOM 767 N N . GLN A 1 122 ? 15.684 31.632 60.338 1.00 10.67 153 GLN A N 1
ATOM 768 C CA . GLN A 1 122 ? 15.082 32.970 60.385 1.00 11.23 153 GLN A CA 1
ATOM 769 C C . GLN A 1 122 ? 13.699 32.857 60.990 1.00 11.09 153 GLN A C 1
ATOM 770 O O . GLN A 1 122 ? 13.097 31.800 60.983 1.00 11.36 153 GLN A O 1
ATOM 776 N N . PRO A 1 123 ? 13.159 33.967 61.498 1.00 10.15 154 PRO A N 1
ATOM 777 C CA . PRO A 1 123 ? 11.853 33.883 62.163 1.00 10.95 154 PRO A CA 1
ATOM 778 C C . PRO A 1 123 ? 10.678 33.666 61.228 1.00 12.26 154 PRO A C 1
ATOM 779 O O . PRO A 1 123 ? 9.640 33.203 61.656 1.00 11.84 154 PRO A O 1
ATOM 783 N N . GLU A 1 124 ? 10.827 34.104 59.992 1.00 11.65 155 GLU A N 1
ATOM 784 C CA . GLU A 1 124 ? 9.764 33.897 58.987 1.00 12.57 155 GLU A CA 1
ATOM 785 C C . GLU A 1 124 ? 10.388 33.883 57.619 1.00 12.83 155 GLU A C 1
ATOM 786 O O . GLU A 1 124 ? 11.489 34.357 57.416 1.00 12.66 155 GLU A O 1
ATOM 792 N N . TYR A 1 125 ? 9.607 33.377 56.684 1.00 11.41 156 TYR A N 1
ATOM 793 C CA . TYR A 1 125 ? 10.036 33.235 55.277 1.00 11.65 156 TYR A CA 1
ATOM 794 C C . TYR A 1 125 ? 8.858 33.538 54.359 1.00 10.21 156 TYR A C 1
ATOM 795 O O . TYR A 1 125 ? 7.726 33.113 54.631 1.00 12.43 156 TYR A O 1
ATOM 804 N N . PRO A 1 126 ? 9.138 34.213 53.241 1.00 11.09 157 PRO A N 1
ATOM 805 C CA . PRO A 1 126 ? 8.071 34.279 52.243 1.00 10.96 157 PRO A CA 1
ATOM 806 C C . PRO A 1 126 ? 7.693 32.868 51.806 1.00 10.62 157 PRO A C 1
ATOM 807 O O . PRO A 1 126 ? 8.551 31.976 51.663 1.00 10.47 157 PRO A O 1
ATOM 811 N N . LEU A 1 127 ? 6.412 32.715 51.528 1.00 11.01 158 LEU A N 1
ATOM 812 C CA . LEU A 1 127 ? 5.904 31.443 51.041 1.00 10.58 158 LEU A CA 1
ATOM 813 C C . LEU A 1 127 ? 6.682 30.965 49.822 1.00 10.33 158 LEU A C 1
ATOM 814 O O . LEU A 1 127 ? 7.021 29.793 49.707 1.00 12.24 158 LEU A O 1
ATOM 819 N N . LYS A 1 128 ? 6.941 31.869 48.889 1.00 11.27 159 LYS A N 1
ATOM 820 C CA A LYS A 1 128 ? 7.719 31.549 47.680 0.50 11.31 159 LYS A CA 1
ATOM 821 C CA B LYS A 1 128 ? 7.678 31.481 47.680 0.50 11.34 159 LYS A CA 1
ATOM 822 C C . LYS A 1 128 ? 9.074 30.925 47.985 1.00 10.28 159 LYS A C 1
ATOM 823 O O . LYS A 1 128 ? 9.559 30.022 47.271 1.00 12.55 159 LYS A O 1
ATOM 828 N N . THR A 1 129 ? 9.713 31.440 49.019 1.00 10.88 160 THR A N 1
ATOM 829 C CA . THR A 1 129 ? 11.042 30.936 49.393 1.00 10.58 160 THR A CA 1
ATOM 830 C C . THR A 1 129 ? 10.958 29.482 49.900 1.00 10.73 160 THR A C 1
ATOM 831 O O . THR A 1 129 ? 11.755 28.621 49.532 1.00 12.01 160 THR A O 1
ATOM 835 N N . LEU A 1 130 ? 9.949 29.210 50.748 1.00 10.01 161 LEU A N 1
ATOM 836 C CA . LEU A 1 130 ? 9.725 27.850 51.246 1.00 9.97 161 LEU A CA 1
ATOM 837 C C . LEU A 1 130 ? 9.490 26.882 50.098 1.00 10.67 161 LEU A C 1
ATOM 838 O O . LEU A 1 130 ? 9.968 25.759 50.084 1.00 11.64 161 LEU A O 1
ATOM 843 N N . GLN A 1 131 ? 8.648 27.342 49.172 1.00 10.53 162 GLN A N 1
ATOM 844 C CA . GLN A 1 131 ? 8.272 26.547 48.011 1.00 11.31 162 GLN A CA 1
ATOM 845 C C . GLN A 1 131 ? 9.525 26.109 47.235 1.00 11.24 162 GLN A C 1
ATOM 846 O O . GLN A 1 131 ? 9.664 24.960 46.811 1.00 13.60 162 GLN A O 1
ATOM 852 N N . GLU A 1 132 ? 10.429 27.052 47.011 1.00 11.50 163 GLU A N 1
ATOM 853 C CA A GLU A 1 132 ? 11.693 26.799 46.310 0.50 12.70 163 GLU A CA 1
ATOM 854 C CA B GLU A 1 132 ? 11.683 26.781 46.303 0.50 12.20 163 GLU A CA 1
ATOM 855 C C . GLU A 1 132 ? 12.562 25.844 47.128 1.00 11.36 163 GLU A C 1
ATOM 856 O O . GLU A 1 132 ? 13.090 24.836 46.612 1.00 12.86 163 GLU A O 1
ATOM 867 N N . TYR A 1 133 ? 12.766 26.168 48.391 1.00 11.42 164 TYR A N 1
ATOM 868 C CA . TYR A 1 133 ? 13.721 25.413 49.202 1.00 10.55 164 TYR A CA 1
ATOM 869 C C . TYR A 1 133 ? 13.299 23.954 49.382 1.00 12.12 164 TYR A C 1
ATOM 870 O O . TYR A 1 133 ? 14.151 23.064 49.455 1.00 11.33 164 TYR A O 1
ATOM 879 N N . ALA A 1 134 ? 11.983 23.710 49.477 1.00 10.02 165 ALA A N 1
ATOM 880 C CA . ALA A 1 134 ? 11.472 22.352 49.652 1.00 10.29 165 ALA A CA 1
ATOM 881 C C . ALA A 1 134 ? 11.911 21.403 48.562 1.00 10.31 165 ALA A C 1
ATOM 882 O O . ALA A 1 134 ? 12.077 20.222 48.838 1.00 12.15 165 ALA A O 1
ATOM 884 N N . ILE A 1 135 ? 12.129 21.934 47.360 1.00 11.27 166 ILE A N 1
ATOM 885 C CA . ILE A 1 135 ? 12.590 21.105 46.245 1.00 10.70 166 ILE A CA 1
ATOM 886 C C . ILE A 1 135 ? 14.105 21.233 46.019 1.00 12.57 166 ILE A C 1
ATOM 887 O O . ILE A 1 135 ? 14.828 20.242 46.025 1.00 12.59 166 ILE A O 1
ATOM 892 N N . THR A 1 136 ? 14.585 22.453 45.875 1.00 11.18 167 THR A N 1
ATOM 893 C CA . THR A 1 136 ? 15.982 22.660 45.450 1.00 10.35 167 THR A CA 1
ATOM 894 C C . THR A 1 136 ? 16.958 22.075 46.471 1.00 12.30 167 THR A C 1
ATOM 895 O O . THR A 1 136 ? 18.007 21.519 46.098 1.00 11.82 167 THR A O 1
ATOM 899 N N . TYR A 1 137 ? 16.611 22.214 47.751 1.00 11.63 168 TYR A N 1
ATOM 900 C CA . TYR A 1 137 ? 17.475 21.766 48.854 1.00 9.87 168 TYR A CA 1
ATOM 901 C C . TYR A 1 137 ? 16.821 20.639 49.662 1.00 11.40 168 TYR A C 1
ATOM 902 O O . TYR A 1 137 ? 17.306 20.264 50.717 1.00 11.22 168 TYR A O 1
ATOM 911 N N . SER A 1 138 ? 15.734 20.093 49.141 1.00 11.40 169 SER A N 1
ATOM 912 C CA . SER A 1 138 ? 14.924 19.083 49.837 1.00 10.30 169 SER A CA 1
ATOM 913 C C . SER A 1 138 ? 14.742 19.481 51.304 1.00 11.57 169 SER A C 1
ATOM 914 O O . SER A 1 138 ? 14.892 18.683 52.213 1.00 10.51 169 SER A O 1
ATOM 917 N N . ASP A 1 139 ? 14.413 20.743 51.508 1.00 12.02 170 ASP A N 1
ATOM 918 C CA . ASP A 1 139 ? 14.480 21.346 52.862 1.00 10.55 170 ASP A CA 1
ATOM 919 C C . ASP A 1 139 ? 13.360 20.837 53.781 1.00 10.35 170 ASP A C 1
ATOM 920 O O . ASP A 1 139 ? 12.180 21.057 53.539 1.00 11.47 170 ASP A O 1
ATOM 925 N N . ASN A 1 140 ? 13.744 20.108 54.811 1.00 11.37 171 ASN A N 1
ATOM 926 C CA . ASN A 1 140 ? 12.765 19.467 55.684 1.00 9.72 171 ASN A CA 1
ATOM 927 C C . ASN A 1 140 ? 11.958 20.477 56.499 1.00 10.94 171 ASN A C 1
ATOM 928 O O . ASN A 1 140 ? 10.751 20.288 56.726 1.00 12.24 171 A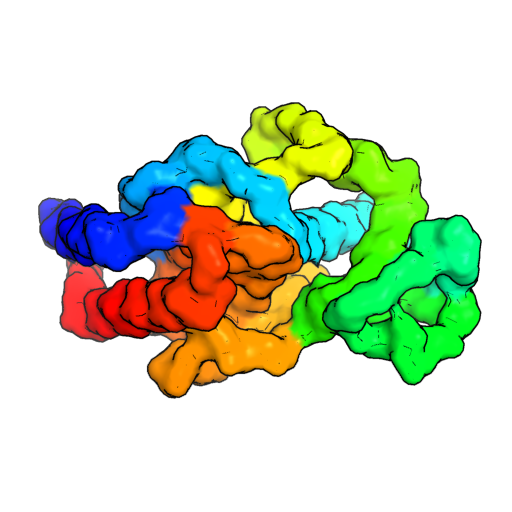SN A O 1
ATOM 933 N N . ILE A 1 141 ? 12.609 21.536 56.974 1.00 10.21 172 ILE A N 1
ATOM 934 C CA . ILE A 1 141 ? 11.881 22.572 57.723 1.00 10.08 172 ILE A CA 1
ATOM 935 C C . ILE A 1 141 ? 10.894 23.284 56.770 1.00 9.94 172 ILE A C 1
ATOM 936 O O . ILE A 1 141 ? 9.762 23.590 57.125 1.00 11.15 172 ILE A O 1
ATOM 941 N N . ALA A 1 142 ? 11.341 23.563 55.537 1.00 10.29 173 ALA A N 1
ATOM 942 C CA . ALA A 1 142 ? 10.439 24.164 54.565 1.00 11.61 173 ALA A CA 1
ATOM 943 C C . ALA A 1 142 ? 9.188 23.303 54.379 1.00 11.81 173 ALA A C 1
ATOM 944 O O . ALA A 1 142 ? 8.066 23.798 54.402 1.00 11.37 173 ALA A O 1
ATOM 946 N N . LYS A 1 143 ? 9.412 22.000 54.208 1.00 12.07 174 LYS A N 1
ATOM 947 C CA . LYS A 1 143 ? 8.304 21.046 54.104 1.00 11.04 174 LYS A CA 1
ATOM 948 C C . LYS A 1 143 ? 7.370 21.143 55.288 1.00 11.61 174 LYS A C 1
ATOM 949 O O . LYS A 1 143 ? 6.142 21.223 55.130 1.00 11.93 174 LYS A O 1
ATOM 955 N N . ASN A 1 144 ? 7.947 21.229 56.504 1.00 10.68 175 ASN A N 1
ATOM 956 C CA . ASN A 1 144 ? 7.087 21.302 57.690 1.00 11.53 175 ASN A CA 1
ATOM 957 C C . ASN A 1 144 ? 6.256 22.579 57.678 1.00 11.66 175 ASN A C 1
ATOM 958 O O . ASN A 1 144 ? 5.074 22.581 58.073 1.00 12.42 175 ASN A O 1
ATOM 971 N N . LEU A 1 146 ? 5.372 24.377 55.078 1.00 10.59 177 LEU A N 1
ATOM 972 C CA . LEU A 1 146 ? 4.358 24.252 54.021 1.00 10.82 177 LEU A CA 1
ATOM 973 C C . LEU A 1 146 ? 3.168 23.443 54.553 1.00 10.03 177 LEU A C 1
ATOM 974 O O . LEU A 1 146 ? 2.008 23.815 54.347 1.00 12.20 177 LEU A O 1
ATOM 979 N N . TYR A 1 147 ? 3.441 22.321 55.222 1.00 11.83 178 TYR A N 1
ATOM 980 C CA . TYR A 1 147 ? 2.326 21.578 55.823 1.00 10.03 178 TYR A CA 1
ATOM 981 C C . TYR A 1 147 ? 1.555 22.469 56.790 1.00 10.63 178 TYR A C 1
ATOM 982 O O . TYR A 1 147 ? 0.324 22.489 56.775 1.00 12.59 178 TYR A O 1
ATOM 991 N N . ASP A 1 148 ? 2.260 23.245 57.609 1.00 11.47 179 ASP A N 1
ATOM 992 C CA . ASP A 1 148 ? 1.563 24.157 58.568 1.00 12.02 179 ASP A CA 1
ATOM 993 C C . ASP A 1 148 ? 0.621 25.093 57.806 1.00 12.17 179 ASP A C 1
ATOM 994 O O . ASP A 1 148 ? -0.544 25.309 58.170 1.00 13.72 179 ASP A O 1
ATOM 999 N N . THR A 1 149 ? 1.166 25.658 56.748 1.00 11.75 180 THR A N 1
ATOM 1000 C CA . THR A 1 149 ? 0.434 26.646 55.912 1.00 13.21 180 THR A CA 1
ATOM 1001 C C . THR A 1 149 ? -0.852 26.067 55.322 1.00 13.94 180 THR A C 1
ATOM 1002 O O . THR A 1 149 ? -1.871 26.785 55.190 1.00 14.86 180 THR A O 1
ATOM 1006 N N . LEU A 1 150 ? -0.808 24.766 55.029 1.00 11.61 181 LEU A N 1
ATOM 1007 C CA . LEU A 1 150 ? -1.910 24.064 54.369 1.00 10.76 181 LEU A CA 1
ATOM 1008 C C . LEU A 1 150 ? -2.891 23.477 55.388 1.00 12.87 181 LEU A C 1
ATOM 1009 O O . LEU A 1 150 ? -3.833 22.788 54.991 1.00 14.89 181 LEU A O 1
ATOM 1014 N N . GLY A 1 151 ? -2.699 23.748 56.672 1.00 11.46 182 GLY A N 1
ATOM 1015 C CA . GLY A 1 151 ? -3.598 23.246 57.705 1.00 11.81 182 GLY A CA 1
ATOM 1016 C C . GLY A 1 151 ? -3.217 21.931 58.314 1.00 12.85 182 GLY A C 1
ATOM 1017 O O . GLY A 1 151 ? -4.041 21.268 58.981 1.00 14.00 182 GLY A O 1
ATOM 1018 N N . GLY A 1 152 ? -1.963 21.579 58.138 1.00 11.90 183 GLY A N 1
ATOM 1019 C CA . GLY A 1 152 ? -1.384 20.392 58.759 1.00 13.27 183 GLY A CA 1
ATOM 1020 C C . GLY A 1 152 ? -1.127 19.268 57.786 1.00 12.78 183 GLY A C 1
ATOM 1021 O O . GLY A 1 152 ? -1.718 19.215 56.705 1.00 13.02 183 GLY A O 1
ATOM 1022 N N . ASP A 1 153 ? -0.274 18.345 58.183 1.00 13.28 184 ASP A N 1
ATOM 1023 C CA . ASP A 1 153 ? 0.132 17.285 57.270 1.00 13.15 184 ASP A CA 1
ATOM 1024 C C . ASP A 1 153 ? -1.035 16.332 56.930 1.00 11.75 184 ASP A C 1
ATOM 1025 O O . ASP A 1 153 ? -1.074 15.811 55.801 1.00 13.53 184 ASP A O 1
ATOM 1030 N N . ALA A 1 154 ? -1.952 16.052 57.850 1.00 12.68 185 ALA A N 1
ATOM 1031 C CA . ALA A 1 154 ? -3.032 15.111 57.525 1.00 11.43 185 ALA A CA 1
ATOM 1032 C C . ALA A 1 154 ? -3.900 15.708 56.434 1.00 12.21 185 ALA A C 1
ATOM 1033 O O . ALA A 1 154 ? -4.252 15.035 55.432 1.00 12.96 185 ALA A O 1
ATOM 1035 N N . LYS A 1 155 ? -4.275 16.970 56.600 1.00 10.81 186 LYS A N 1
ATOM 1036 C CA . LYS A 1 155 ? -5.090 17.640 55.626 1.00 11.28 186 LYS A CA 1
ATOM 1037 C C . LYS A 1 155 ? -4.398 17.710 54.260 1.00 12.15 186 LYS A C 1
ATOM 1038 O O . LYS A 1 155 ? -4.972 17.417 53.215 1.00 12.30 186 LYS A O 1
ATOM 1044 N N . ALA A 1 156 ? -3.137 18.107 54.253 1.00 11.36 187 ALA A N 1
ATOM 1045 C CA . ALA A 1 156 ? -2.381 18.244 53.025 1.00 12.63 187 ALA A CA 1
ATOM 1046 C C . ALA A 1 156 ? -2.267 16.896 52.323 1.00 11.54 187 ALA A C 1
ATOM 1047 O O . ALA A 1 156 ? -2.425 16.802 51.102 1.00 12.29 187 ALA A O 1
ATOM 1049 N N . LYS A 1 157 ? -1.961 15.866 53.093 1.00 10.94 188 LYS A N 1
ATOM 1050 C CA . LYS A 1 157 ? -1.797 14.534 52.492 1.00 10.63 188 LYS A CA 1
ATOM 1051 C C . LYS A 1 157 ? -3.111 14.058 51.888 1.00 12.08 188 LYS A C 1
ATOM 1052 O O . LYS A 1 157 ? -3.171 13.528 50.772 1.00 12.64 188 LYS A O 1
ATOM 1058 N N . ARG A 1 158 ? -4.195 14.226 52.627 1.00 10.69 189 ARG A N 1
ATOM 1059 C CA . ARG A 1 158 ? -5.503 13.825 52.093 1.00 11.75 189 ARG A CA 1
ATOM 1060 C C . ARG A 1 158 ? -5.761 14.533 50.776 1.00 12.04 189 ARG A C 1
ATOM 1061 O O . ARG A 1 158 ? -6.169 13.921 49.762 1.00 11.10 189 ARG A O 1
ATOM 1069 N N . GLU A 1 159 ? -5.556 15.831 50.760 1.00 11.84 190 GLU A N 1
ATOM 1070 C CA . GLU A 1 159 ? -5.855 16.615 49.563 1.00 9.75 190 GLU A CA 1
ATOM 1071 C C . GLU A 1 159 ? -4.985 16.227 48.370 1.00 12.21 190 GLU A C 1
ATOM 1072 O O . GLU A 1 159 ? -5.466 16.058 47.255 1.00 11.46 190 GLU A O 1
ATOM 1086 N N . TYR A 1 161 ? -3.332 13.451 47.834 1.00 11.20 192 TYR A N 1
ATOM 1087 C CA . TYR A 1 161 ? -3.561 12.078 47.361 1.00 10.69 192 TYR A CA 1
ATOM 1088 C C . TYR A 1 161 ? -4.911 11.960 46.651 1.00 10.43 192 TYR A C 1
ATOM 1089 O O . TYR A 1 161 ? -5.080 11.301 45.624 1.00 10.76 192 TYR A O 1
ATOM 1098 N N . GLN A 1 162 ? -5.930 12.564 47.250 1.00 9.79 193 GLN A N 1
ATOM 1099 C CA . GLN A 1 162 ? -7.285 12.480 46.697 1.00 8.22 193 GLN A CA 1
ATOM 1100 C C . GLN A 1 162 ? -7.348 13.178 45.340 1.00 9.42 193 GLN A C 1
ATOM 1101 O O . GLN A 1 162 ? -7.968 12.695 44.401 1.00 11.26 193 GLN A O 1
ATOM 1107 N N . ARG A 1 163 ? -6.761 14.369 45.263 1.00 11.53 194 ARG A N 1
ATOM 1108 C CA . ARG A 1 163 ? -6.860 15.192 44.054 1.00 9.63 194 ARG A CA 1
ATOM 1109 C C . ARG A 1 163 ? -5.951 14.727 42.942 1.00 10.83 194 ARG A C 1
ATOM 1110 O O . ARG A 1 163 ? -6.359 14.754 41.793 1.00 13.63 194 ARG A O 1
ATOM 1118 N N . TYR A 1 164 ? -4.755 14.288 43.282 1.00 10.31 195 TYR A N 1
ATOM 1119 C CA . TYR A 1 164 ? -3.759 14.007 42.220 1.00 11.45 195 TYR A CA 1
ATOM 1120 C C . TYR A 1 164 ? -3.722 12.528 41.878 1.00 13.65 195 TYR A C 1
ATOM 1121 O O . TYR A 1 164 ? -3.425 12.178 40.745 1.00 14.20 195 TYR A O 1
ATOM 1130 N N . LEU A 1 165 ? -4.005 11.666 42.853 1.00 10.87 196 LEU A N 1
ATOM 1131 C CA . LEU A 1 165 ? -3.930 10.215 42.639 1.00 11.45 196 LEU A CA 1
ATOM 1132 C C . LEU A 1 165 ? -5.291 9.538 42.739 1.00 12.23 196 LEU A C 1
ATOM 1133 O O . LEU A 1 165 ? -5.417 8.376 42.383 1.00 12.20 196 LEU A O 1
ATOM 1138 N N . HIS A 1 166 ? -6.317 10.242 43.211 1.00 11.12 197 HIS A N 1
ATOM 1139 C CA . HIS A 1 166 ? -7.594 9.593 43.517 1.00 11.26 197 HIS A CA 1
ATOM 1140 C C . HIS A 1 166 ? -7.451 8.375 44.441 1.00 10.44 197 HIS A C 1
ATOM 1141 O O . HIS A 1 166 ? -8.095 7.335 44.252 1.00 10.83 197 HIS A O 1
ATOM 1148 N N . LYS A 1 167 ? -6.608 8.557 45.444 1.00 10.84 198 LYS A N 1
ATOM 1149 C CA . LYS A 1 167 ? -6.343 7.538 46.466 1.00 10.95 198 LYS A CA 1
ATOM 1150 C C . LYS A 1 167 ? -6.447 8.118 47.853 1.00 9.51 198 LYS A C 1
ATOM 1151 O O . LYS A 1 167 ? -6.214 9.300 48.064 1.00 11.49 198 LYS A O 1
ATOM 1157 N N . THR A 1 168 ? -6.740 7.239 48.799 1.00 10.43 199 THR A N 1
ATOM 1158 C CA . THR A 1 168 ? -6.716 7.615 50.214 1.00 11.55 199 THR A CA 1
ATOM 1159 C C . THR A 1 168 ? -5.300 7.370 50.752 1.00 13.75 199 THR A C 1
ATOM 1160 O O . THR A 1 168 ? -4.777 6.276 50.586 1.00 17.17 199 THR A O 1
ATOM 1164 N N . PRO A 1 169 ? -4.712 8.357 51.426 1.00 11.79 200 PRO A N 1
ATOM 1165 C CA . PRO A 1 169 ? -3.362 8.102 51.925 1.00 13.29 200 PRO A CA 1
ATOM 1166 C C . PRO A 1 169 ? -3.308 7.440 53.268 1.00 13.83 200 PRO A C 1
ATOM 1167 O O . PRO A 1 169 ? -4.284 7.462 53.997 1.00 15.81 200 PRO A O 1
ATOM 1171 N N . SER A 1 170 ? -2.152 6.860 53.589 1.00 15.35 201 SER A N 1
ATOM 1172 C CA . SER A 1 170 ? -1.756 6.639 54.995 1.00 15.87 201 SER A CA 1
ATOM 1173 C C . SER A 1 170 ? -1.072 7.897 55.483 1.00 15.12 201 SER A C 1
ATOM 1174 O O . SER A 1 170 ? -0.109 8.357 54.895 1.00 16.93 201 SER A O 1
ATOM 1177 N N . ILE A 1 171 ? -1.602 8.475 56.533 1.00 15.48 202 ILE A N 1
ATOM 1178 C CA . ILE A 1 171 ? -1.045 9.734 57.017 1.00 14.79 202 ILE A CA 1
ATOM 1179 C C . ILE A 1 171 ? 0.323 9.513 57.688 1.00 14.15 202 ILE A C 1
ATOM 1180 O O . ILE A 1 171 ? 1.270 10.264 57.447 1.00 16.82 202 ILE A O 1
ATOM 1185 N N . GLU A 1 172 ? 0.425 8.440 58.460 1.00 16.73 203 GLU A N 1
ATOM 1186 C CA . GLU A 1 172 ? 1.664 8.182 59.227 1.00 20.41 203 GLU A CA 1
ATOM 1187 C C . GLU A 1 172 ? 2.810 7.666 58.351 1.00 19.18 203 GLU A C 1
ATOM 1188 O O . GLU A 1 172 ? 3.991 7.930 58.585 1.00 24.88 203 GLU A O 1
ATOM 1191 N N . GLU A 1 173 ? 2.442 6.931 57.320 1.00 16.55 204 GLU A N 1
ATOM 1192 C CA . GLU A 1 173 ? 3.431 6.285 56.443 1.00 17.29 204 GLU A CA 1
ATOM 1193 C C . GLU A 1 173 ? 2.950 6.366 54.991 1.00 13.33 204 GLU A C 1
ATOM 1194 O O . GLU A 1 173 ? 2.540 5.341 54.377 1.00 14.94 204 GLU A O 1
ATOM 1197 N N . PRO A 1 174 ? 2.987 7.588 54.456 1.00 14.13 205 PRO A N 1
ATOM 1198 C CA . PRO A 1 174 ? 2.508 7.756 53.095 1.00 12.25 205 PRO A CA 1
ATOM 1199 C C . PRO A 1 174 ? 3.372 6.979 52.115 1.00 12.40 205 PRO A C 1
ATOM 1200 O O . PRO A 1 174 ? 4.584 6.867 52.299 1.00 13.34 205 PRO A O 1
ATOM 1204 N N . GLN A 1 175 ? 2.709 6.451 51.103 1.00 12.51 206 GLN A N 1
ATOM 1205 C CA A GLN A 1 175 ? 3.341 5.554 50.098 0.50 11.92 206 GLN A CA 1
ATOM 1206 C CA B GLN A 1 175 ? 3.415 5.640 50.110 0.50 13.27 206 GLN A CA 1
ATOM 1207 C C . GLN A 1 175 ? 3.109 6.049 48.696 1.00 11.92 206 GLN A C 1
ATOM 1208 O O . GLN A 1 175 ? 2.077 6.657 48.408 1.00 12.02 206 GLN A O 1
ATOM 1219 N N . PHE A 1 176 ? 4.062 5.748 47.823 1.00 11.24 207 PHE A N 1
ATOM 1220 C CA . PHE A 1 176 ? 3.882 5.858 46.374 1.00 10.96 207 PHE A CA 1
ATOM 1221 C C . PHE A 1 176 ? 4.404 4.583 45.721 1.00 11.57 207 PHE A C 1
ATOM 1222 O O . PHE A 1 176 ? 5.390 3.980 46.165 1.00 11.74 207 PHE A O 1
ATOM 1230 N N . SER A 1 177 ? 3.740 4.209 44.644 1.00 11.55 208 SER A N 1
ATOM 1231 C CA . SER A 1 177 ? 4.293 3.268 43.669 1.00 10.89 208 SER A CA 1
ATOM 1232 C C . SER A 1 177 ? 4.989 4.098 42.566 1.00 11.07 208 SER A C 1
ATOM 1233 O O . SER A 1 177 ? 4.800 5.307 42.419 1.00 11.72 208 SER A O 1
ATOM 1236 N N . SER A 1 178 ? 5.784 3.425 41.730 1.00 11.01 209 SER A N 1
ATOM 1237 C CA . SER A 1 178 ? 6.393 4.130 40.619 1.00 10.51 209 SER A CA 1
ATOM 1238 C C . SER A 1 178 ? 5.328 4.635 39.655 1.00 11.11 209 SER A C 1
ATOM 1239 O O . SER A 1 178 ? 5.506 5.715 39.062 1.00 11.63 209 SER A O 1
ATOM 1242 N N . GLU A 1 179 ? 4.211 3.929 39.540 1.00 10.32 210 GLU A N 1
ATOM 1243 C CA . GLU A 1 179 ? 3.111 4.396 38.679 1.00 11.64 210 GLU A CA 1
ATOM 1244 C C . GLU A 1 179 ? 2.468 5.633 39.280 1.00 12.49 210 GLU A C 1
ATOM 1245 O O . GLU A 1 179 ? 2.131 6.581 38.546 1.00 12.29 210 GLU A O 1
ATOM 1251 N N . ASP A 1 180 ? 2.318 5.664 40.598 1.00 10.89 211 ASP A N 1
ATOM 1252 C CA . ASP A 1 180 ? 1.775 6.864 41.228 1.00 11.45 211 ASP A CA 1
ATOM 1253 C C . ASP A 1 180 ? 2.639 8.085 40.860 1.00 11.83 211 ASP A C 1
ATOM 1254 O O . ASP A 1 180 ? 2.149 9.175 40.587 1.00 11.41 211 ASP A O 1
ATOM 1259 N N . ALA A 1 181 ? 3.965 7.910 40.972 1.00 11.46 212 ALA A N 1
ATOM 1260 C CA . ALA A 1 181 ? 4.889 8.980 40.699 1.00 10.83 212 ALA A CA 1
ATOM 1261 C C . ALA A 1 181 ? 4.712 9.494 39.280 1.00 12.51 212 ALA A C 1
ATOM 1262 O O . ALA A 1 181 ? 4.748 10.703 39.039 1.00 13.14 212 ALA A O 1
ATOM 1264 N N . LEU A 1 182 ? 4.484 8.596 38.322 1.00 11.50 213 LEU A N 1
ATOM 1265 C CA . LEU A 1 182 ? 4.258 9.020 36.927 1.00 13.36 213 LEU A CA 1
ATOM 1266 C C . LEU A 1 182 ? 3.010 9.887 36.782 1.00 12.17 213 LEU A C 1
ATOM 1267 O O . LEU A 1 182 ? 2.962 10.830 35.988 1.00 13.84 213 LEU A O 1
ATOM 1272 N N . VAL A 1 183 ? 1.958 9.564 37.526 1.00 11.38 214 VAL A N 1
ATOM 1273 C CA . VAL A 1 183 ? 0.704 10.337 37.452 1.00 11.29 214 VAL A CA 1
ATOM 1274 C C . VAL A 1 183 ? 0.986 11.786 37.892 1.00 11.34 214 VAL A C 1
ATOM 1275 O O . VAL A 1 183 ? 0.542 12.743 37.267 1.00 13.99 214 VAL A O 1
ATOM 1279 N N . ILE A 1 184 ? 1.729 11.919 38.979 1.00 11.33 215 ILE A N 1
ATOM 1280 C CA . ILE A 1 184 ? 2.094 13.230 39.483 1.00 11.45 215 ILE A CA 1
ATOM 1281 C C . ILE A 1 184 ? 2.978 13.962 38.486 1.00 12.37 215 ILE A C 1
ATOM 1282 O O . ILE A 1 184 ? 2.729 15.168 38.189 1.00 14.35 215 ILE A O 1
ATOM 1287 N N . LEU A 1 185 ? 3.992 13.279 37.947 1.00 12.62 216 LEU A N 1
ATOM 1288 C CA . LEU A 1 185 ? 4.921 13.925 37.012 1.00 13.18 216 LEU A CA 1
ATOM 1289 C C . LEU A 1 185 ? 4.170 14.370 35.749 1.00 12.46 216 LEU A C 1
ATOM 1290 O O . LEU A 1 185 ? 4.484 15.408 35.143 1.00 12.81 216 LEU A O 1
ATOM 1295 N N . GLN A 1 186 ? 3.281 13.523 35.254 1.00 12.53 217 GLN A N 1
ATOM 1296 C CA . GLN A 1 186 ? 2.534 13.867 34.040 1.00 11.75 217 GLN A CA 1
ATOM 1297 C C . GLN A 1 186 ? 1.720 15.141 34.252 1.00 11.94 217 GLN A C 1
ATOM 1298 O O . GLN A 1 186 ? 1.624 16.010 33.348 1.00 13.01 217 GLN A O 1
ATOM 1304 N N . LYS A 1 187 ? 1.077 15.239 35.400 1.00 12.16 218 LYS A N 1
ATOM 1305 C CA . LYS A 1 187 ? 0.290 16.445 35.703 1.00 11.27 218 LYS A CA 1
ATOM 1306 C C . LYS A 1 187 ? 1.171 17.693 35.731 1.00 11.76 218 LYS A C 1
ATOM 1307 O O . LYS A 1 187 ? 0.849 18.724 35.134 1.00 12.41 218 LYS A O 1
ATOM 1313 N N . LEU A 1 188 ? 2.306 17.594 36.372 1.00 12.55 219 LEU A N 1
ATOM 1314 C CA . LEU A 1 188 ? 3.224 18.734 36.429 1.00 12.31 219 LEU A CA 1
ATOM 1315 C C . LEU A 1 188 ? 3.686 19.142 35.047 1.00 12.63 219 LEU A C 1
ATOM 1316 O O . LEU A 1 188 ? 3.678 20.315 34.681 1.00 12.30 219 LEU A O 1
ATOM 1321 N N . TYR A 1 189 ? 4.077 18.148 34.249 1.00 11.41 220 TYR A N 1
ATOM 1322 C CA A TYR A 1 189 ? 4.627 18.396 32.933 0.50 11.21 220 TYR A CA 1
ATOM 1323 C CA B TYR A 1 189 ? 4.610 18.344 32.881 0.50 11.32 220 TYR A CA 1
ATOM 1324 C C . TYR A 1 189 ? 3.580 18.991 31.958 1.00 10.81 220 TYR A C 1
ATOM 1325 O O . TYR A 1 189 ? 3.880 19.925 31.166 1.00 13.11 220 TYR A O 1
ATOM 1342 N N . THR A 1 190 ? 2.366 18.490 32.020 1.00 10.83 221 THR A N 1
ATOM 1343 C CA . THR A 1 190 ? 1.312 19.037 31.135 1.00 10.82 221 THR A CA 1
ATOM 1344 C C . THR A 1 190 ? 0.972 20.447 31.615 1.00 13.34 221 THR A C 1
ATOM 1345 O O . THR A 1 190 ? 0.886 21.408 30.827 1.00 15.92 221 THR A O 1
ATOM 1349 N N . GLU A 1 191 ? 0.728 20.609 32.896 1.00 12.91 222 GLU A N 1
ATOM 1350 C CA . GLU A 1 191 ? 0.074 21.805 33.365 1.00 12.19 222 GLU A CA 1
ATOM 1351 C C . GLU A 1 191 ? 1.023 22.992 33.515 1.00 12.65 222 GLU A C 1
ATOM 1352 O O . GLU A 1 191 ? 0.583 24.151 33.611 1.00 11.46 222 GLU A O 1
ATOM 1358 N N . LYS A 1 192 ? 2.333 22.738 33.475 1.00 13.09 223 LYS A N 1
ATOM 1359 C CA . LYS A 1 192 ? 3.297 23.840 33.616 1.00 11.96 223 LYS A CA 1
ATOM 1360 C C . LYS A 1 192 ? 3.281 24.745 32.398 1.00 11.34 223 LYS A C 1
ATOM 1361 O O . LYS A 1 192 ? 3.777 25.860 32.444 1.00 13.01 223 LYS A O 1
ATOM 1367 N N . ALA A 1 193 ? 2.659 24.288 31.303 1.00 11.72 224 ALA A N 1
ATOM 1368 C CA . ALA A 1 193 ? 2.535 25.127 30.133 1.00 12.66 224 ALA A CA 1
ATOM 1369 C C . ALA A 1 193 ? 1.673 26.369 30.350 1.00 12.68 224 ALA A C 1
ATOM 1370 O O . ALA A 1 193 ? 1.895 27.404 29.737 1.00 14.72 224 ALA A O 1
ATOM 1372 N N . THR A 1 194 ? 0.690 26.256 31.228 1.00 10.87 225 THR A N 1
ATOM 1373 C CA . THR A 1 194 ? -0.204 27.389 31.553 1.00 11.74 225 THR A CA 1
ATOM 1374 C C . THR A 1 194 ? -0.142 27.844 33.013 1.00 11.97 225 THR A C 1
ATOM 1375 O O . THR A 1 194 ? -0.800 28.822 33.390 1.00 15.62 225 THR A O 1
ATOM 1379 N N . LYS A 1 195 ? 0.626 27.131 33.837 1.00 10.64 226 LYS A N 1
ATOM 1380 C CA . LYS A 1 195 ? 0.753 27.469 35.249 1.00 11.18 226 LYS A CA 1
ATOM 1381 C C . LYS A 1 195 ? 2.225 27.803 35.538 1.00 10.81 226 LYS A C 1
ATOM 1382 O O . LYS A 1 195 ? 3.027 26.900 35.723 1.00 11.44 226 LYS A O 1
ATOM 1388 N N . PRO A 1 196 ? 2.575 29.104 35.528 1.00 10.83 227 PRO A N 1
ATOM 1389 C CA . PRO A 1 196 ? 3.964 29.476 35.821 1.00 11.74 227 PRO A CA 1
ATOM 1390 C C . PRO A 1 196 ? 4.471 28.929 37.139 1.00 11.55 227 PRO A C 1
ATOM 1391 O O . PRO A 1 196 ? 5.651 28.669 37.283 1.00 11.85 227 PRO A O 1
ATOM 1395 N N . ASP A 1 197 ? 3.583 28.752 38.113 1.00 10.88 228 ASP A N 1
ATOM 1396 C CA . ASP A 1 197 ? 4.046 28.265 39.400 1.00 10.75 228 ASP A CA 1
ATOM 1397 C C . ASP A 1 197 ? 4.412 26.793 39.329 1.00 12.44 228 ASP A C 1
ATOM 1398 O O . ASP A 1 197 ? 5.270 26.328 40.065 1.00 11.56 228 ASP A O 1
ATOM 1403 N N . TYR A 1 198 ? 3.797 26.046 38.407 1.00 10.15 229 TYR A N 1
ATOM 1404 C CA . TYR A 1 198 ? 4.234 24.667 38.178 1.00 9.12 229 TYR A CA 1
ATOM 1405 C C . TYR A 1 198 ? 5.570 24.642 37.409 1.00 9.62 229 TYR A C 1
ATOM 1406 O O . TYR A 1 198 ? 6.408 23.792 37.637 1.00 11.99 229 TYR A O 1
ATOM 1415 N N . GLN A 1 199 ? 5.719 25.553 36.466 1.00 9.27 230 GLN A N 1
ATOM 1416 C CA . GLN A 1 199 ? 7.018 25.712 35.790 1.00 9.76 230 GLN A CA 1
ATOM 1417 C C . GLN A 1 199 ? 8.110 26.011 36.820 1.00 11.04 230 GLN A C 1
ATOM 1418 O O . GLN A 1 199 ? 9.226 25.488 36.716 1.00 11.97 230 GLN A O 1
ATOM 1424 N N . ALA A 1 200 ? 7.789 26.819 37.831 1.00 10.56 231 ALA A N 1
ATOM 1425 C CA . ALA A 1 200 ? 8.779 27.126 38.885 1.00 11.63 231 ALA A CA 1
ATOM 1426 C C . ALA A 1 200 ? 9.153 25.881 39.656 1.00 11.11 231 ALA A C 1
ATOM 1427 O O . ALA A 1 200 ? 10.299 25.686 40.029 1.00 11.76 231 ALA A O 1
ATOM 1429 N N . ILE A 1 201 ? 8.171 25.044 39.965 1.00 10.75 232 ILE A N 1
ATOM 1430 C CA . ILE A 1 201 ? 8.459 23.753 40.628 1.00 10.75 232 ILE A CA 1
ATOM 1431 C C . ILE A 1 201 ? 9.410 22.891 39.752 1.00 10.85 232 ILE A C 1
ATOM 1432 O O . ILE A 1 201 ? 10.411 22.347 40.201 1.00 12.76 232 ILE A O 1
ATOM 1437 N N . TYR A 1 202 ? 9.049 22.759 38.491 1.00 10.19 233 TYR A N 1
ATOM 1438 C CA . TYR A 1 202 ? 9.889 22.032 37.540 1.00 10.69 233 TYR A CA 1
ATOM 1439 C C . TYR A 1 202 ? 11.328 22.568 37.535 1.00 12.98 233 TYR A C 1
ATOM 1440 O O . TYR A 1 202 ? 12.309 21.821 37.568 1.00 12.16 233 TYR A O 1
ATOM 1449 N N . ASP A 1 203 ? 11.435 23.878 37.460 1.00 12.10 234 ASP A N 1
ATOM 1450 C CA . ASP A 1 203 ? 12.750 24.513 37.401 1.00 11.57 234 ASP A CA 1
ATOM 1451 C C . ASP A 1 203 ? 13.519 24.220 38.684 1.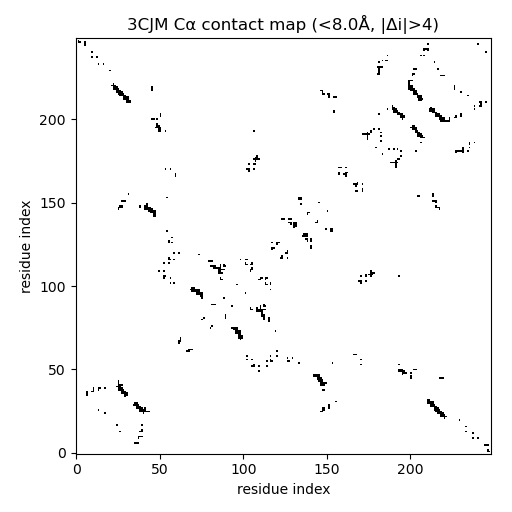00 11.34 234 ASP A C 1
ATOM 1452 O O . ASP A 1 203 ? 14.723 23.977 38.641 1.00 11.77 234 ASP A O 1
ATOM 1457 N N . SER A 1 204 ? 12.817 24.208 39.830 1.00 10.82 235 SER A N 1
ATOM 1458 C CA A SER A 1 204 ? 13.498 23.939 41.106 0.50 10.42 235 SER A CA 1
ATOM 1459 C CA B SER A 1 204 ? 13.506 23.936 41.105 0.50 11.74 235 SER A CA 1
ATOM 1460 C C . SER A 1 204 ? 13.990 22.501 41.124 1.00 11.92 235 SER A C 1
ATOM 1461 O O . SER A 1 204 ? 15.011 22.202 41.738 1.00 12.63 235 SER A O 1
ATOM 1474 N N . LYS A 1 206 ? 15.052 20.936 38.402 1.00 11.12 237 LYS A N 1
ATOM 1475 C CA . LYS A 1 206 ? 16.277 20.996 37.557 1.00 12.05 237 LYS A CA 1
ATOM 1476 C C . LYS A 1 206 ? 17.466 21.562 38.339 1.00 12.47 237 LYS A C 1
ATOM 1477 O O . LYS A 1 206 ? 18.578 21.138 38.191 1.00 16.02 237 LYS A O 1
ATOM 1483 N N . GLN A 1 207 ? 17.182 22.533 39.186 1.00 10.48 238 GLN A N 1
ATOM 1484 C CA . GLN A 1 207 ? 18.230 23.214 39.972 1.00 13.44 238 GLN A CA 1
ATOM 1485 C C . GLN A 1 207 ? 18.575 22.508 41.264 1.00 13.03 238 GLN A C 1
ATOM 1486 O O . GLN A 1 207 ? 19.451 22.966 42.014 1.00 15.91 238 GLN A O 1
ATOM 1492 N N . SER A 1 208 ? 17.911 21.402 41.556 1.00 12.66 239 SER A N 1
ATOM 1493 C CA . SER A 1 208 ? 18.147 20.703 42.836 1.00 13.22 239 SER A CA 1
ATOM 1494 C C . SER A 1 208 ? 19.611 20.322 42.969 1.00 13.95 239 SER A C 1
ATOM 1495 O O . SER A 1 208 ? 20.279 19.990 41.965 1.00 13.04 239 SER A O 1
ATOM 1498 N N . VAL A 1 209 ? 20.135 20.374 44.206 1.00 11.50 240 VAL A N 1
ATOM 1499 C CA . VAL A 1 209 ? 21.568 20.344 44.446 1.00 11.91 240 VAL A CA 1
ATOM 1500 C C . VAL A 1 209 ? 22.181 18.969 44.633 1.00 12.36 240 VAL A C 1
ATOM 1501 O O . VAL A 1 209 ? 23.387 18.839 44.784 1.00 13.29 240 VAL A O 1
ATOM 1505 N N . PHE A 1 210 ? 21.352 17.940 44.549 1.00 11.56 241 PHE A N 1
ATOM 1506 C CA . PHE A 1 210 ? 21.816 16.566 44.771 1.00 11.48 241 PHE A CA 1
ATOM 1507 C C . PHE A 1 210 ? 22.107 15.914 43.418 1.00 11.56 241 PHE A C 1
ATOM 1508 O O . PHE A 1 210 ? 21.212 15.450 42.700 1.00 12.17 241 PHE A O 1
ATOM 1516 N N . HIS A 1 211 ? 23.377 15.919 43.073 1.00 12.85 242 HIS A N 1
ATOM 1517 C CA . HIS A 1 211 ? 23.828 15.544 41.733 1.00 12.27 242 HIS A CA 1
ATOM 1518 C C . HIS A 1 211 ? 24.150 14.069 41.744 1.00 13.78 242 HIS A C 1
ATOM 1519 O O . HIS A 1 211 ? 25.308 13.654 41.708 1.00 14.81 242 HIS A O 1
ATOM 1526 N N . GLU A 1 212 ? 23.081 13.302 41.803 1.00 13.21 243 GLU A N 1
ATOM 1527 C CA A GLU A 1 212 ? 23.149 11.860 41.865 0.50 13.34 243 GLU A CA 1
ATOM 1528 C CA B GLU A 1 212 ? 23.116 11.861 41.948 0.50 12.17 243 GLU A CA 1
ATOM 1529 C C . GLU A 1 212 ? 21.846 11.238 41.356 1.00 13.83 243 GLU A C 1
ATOM 1530 O O . GLU A 1 212 ? 20.925 11.948 40.991 1.00 13.55 243 GLU A O 1
ATOM 1541 N N . ARG A 1 213 ? 21.825 9.906 41.334 1.00 11.61 244 ARG A N 1
ATOM 1542 C CA . ARG A 1 213 ? 20.675 9.145 40.912 1.00 11.73 244 ARG A CA 1
ATOM 1543 C C . ARG A 1 213 ? 20.321 9.461 39.471 1.00 11.62 244 ARG A C 1
ATOM 1544 O O . ARG A 1 213 ? 21.112 9.134 38.549 1.00 11.93 244 ARG A O 1
ATOM 1565 N N . GLU A 1 215 ? 20.391 12.204 37.997 1.00 11.56 246 GLU A N 1
ATOM 1566 C CA A GLU A 1 215 ? 21.394 13.127 37.498 0.50 13.57 246 GLU A CA 1
ATOM 1567 C CA B GLU A 1 215 ? 21.425 13.124 37.458 0.50 13.38 246 GLU A CA 1
ATOM 1568 C C . GLU A 1 215 ? 22.739 12.386 37.382 1.00 13.61 246 GLU A C 1
ATOM 1569 O O . GLU A 1 215 ? 23.289 11.933 38.387 1.00 14.67 246 GLU A O 1
ATOM 1580 N N . THR A 1 216 ? 23.220 12.259 36.151 1.00 11.71 247 THR A N 1
ATOM 1581 C CA . THR A 1 216 ? 24.429 11.556 35.801 1.00 13.61 247 THR A CA 1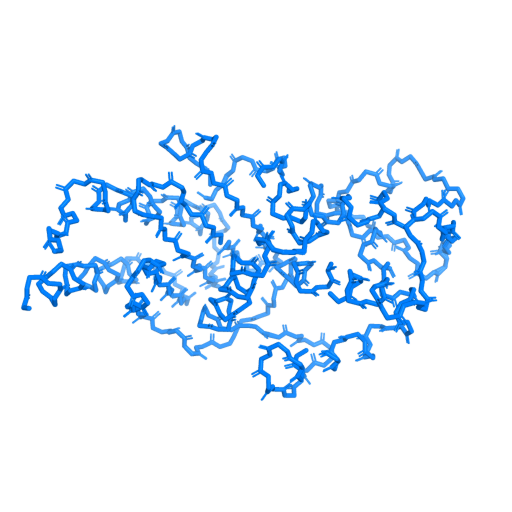
ATOM 1582 C C . THR A 1 216 ? 25.247 12.412 34.826 1.00 12.96 247 THR A C 1
ATOM 1583 O O . THR A 1 216 ? 24.764 13.414 34.319 1.00 12.60 247 THR A O 1
ATOM 1587 N N . PRO A 1 217 ? 26.476 11.992 34.531 1.00 15.02 248 PRO A N 1
ATOM 1588 C CA . PRO A 1 217 ? 27.222 12.821 33.579 1.00 15.31 248 PRO A CA 1
ATOM 1589 C C . PRO A 1 217 ? 26.507 12.943 32.244 1.00 16.24 248 PRO A C 1
ATOM 1590 O O . PRO A 1 217 ? 26.660 13.927 31.532 1.00 16.80 248 PRO A O 1
ATOM 1594 N N . THR A 1 218 ? 25.739 11.921 31.910 1.00 14.69 249 THR A N 1
ATOM 1595 C CA . THR A 1 218 ? 24.988 11.884 30.675 1.00 14.99 249 THR A CA 1
ATOM 1596 C C . THR A 1 218 ? 23.767 12.817 30.681 1.00 14.44 249 THR A C 1
ATOM 1597 O O . THR A 1 218 ? 23.471 13.501 29.690 1.00 15.23 249 THR A O 1
ATOM 1601 N N . THR A 1 219 ? 23.040 12.833 31.792 1.00 12.60 250 THR A N 1
ATOM 1602 C CA . THR A 1 219 ? 21.782 13.560 31.865 1.00 11.64 250 THR A CA 1
ATOM 1603 C C . THR A 1 219 ? 21.930 14.975 32.436 1.00 11.57 250 THR A C 1
ATOM 1604 O O . THR A 1 219 ? 20.968 15.746 32.473 1.00 13.01 250 THR A O 1
ATOM 1608 N N . GLN A 1 220 ? 23.134 15.329 32.911 1.00 13.15 251 GLN A N 1
ATOM 1609 C CA A GLN A 1 220 ? 23.325 16.619 33.583 0.50 12.30 251 GLN A CA 1
ATOM 1610 C CA B GLN A 1 220 ? 23.368 16.631 33.559 0.50 13.05 251 GLN A CA 1
ATOM 1611 C C . GLN A 1 220 ? 22.817 17.784 32.730 1.00 13.89 251 GLN A C 1
ATOM 1612 O O . GLN A 1 220 ? 23.038 17.839 31.532 1.00 14.46 251 GLN A O 1
ATOM 1623 N N . GLY A 1 221 ? 22.108 18.694 33.390 1.00 13.65 252 GLY A N 1
ATOM 1624 C CA . GLY A 1 221 ? 21.552 19.880 32.736 1.00 13.88 252 GLY A CA 1
ATOM 1625 C C . GLY A 1 221 ? 20.253 19.615 31.989 1.00 15.24 252 GLY A C 1
ATOM 1626 O O . GLY A 1 221 ? 19.615 20.528 31.454 1.00 15.89 252 GLY A O 1
ATOM 1627 N N . LYS A 1 222 ? 19.882 18.344 31.937 1.00 13.07 253 LYS A N 1
ATOM 1628 C CA . LYS A 1 222 ? 18.733 17.903 31.164 1.00 12.79 253 LYS A CA 1
ATOM 1629 C C . LYS A 1 222 ? 17.822 16.980 31.983 1.00 11.95 253 LYS A C 1
ATOM 1630 O O . LYS A 1 222 ? 17.160 16.106 31.439 1.00 12.06 253 LYS A O 1
ATOM 1634 N N . VAL A 1 223 ? 17.793 17.195 33.282 1.00 11.92 254 VAL A N 1
ATOM 1635 C CA . VAL A 1 223 ? 16.972 16.387 34.174 1.00 10.76 254 VAL A CA 1
ATOM 1636 C C . VAL A 1 223 ? 16.331 17.233 35.261 1.00 13.02 254 VAL A C 1
ATOM 1637 O O . VAL A 1 223 ? 17.001 18.066 35.916 1.00 12.91 254 VAL A O 1
ATOM 1641 N N . ALA A 1 224 ? 15.025 17.033 35.431 1.00 10.47 255 ALA A N 1
ATOM 1642 C CA . ALA A 1 224 ? 14.263 17.610 36.528 1.00 10.63 255 ALA A CA 1
ATOM 1643 C C . ALA A 1 224 ? 13.952 16.423 37.419 1.00 12.34 255 ALA A C 1
ATOM 1644 O O . ALA A 1 224 ? 13.306 15.481 36.964 1.00 13.02 255 ALA A O 1
ATOM 1646 N N . HIS A 1 225 ? 14.431 16.409 38.665 1.00 10.65 256 HIS A N 1
ATOM 1647 C CA . HIS A 1 225 ? 14.205 15.227 39.508 1.00 10.83 256 HIS A CA 1
ATOM 1648 C C . HIS A 1 225 ? 14.085 15.598 40.973 1.00 12.11 256 HIS A C 1
ATOM 1649 O O . HIS A 1 225 ? 14.563 16.627 41.416 1.00 11.77 256 HIS A O 1
ATOM 1656 N N . LYS A 1 226 ? 13.394 14.722 41.701 1.00 10.22 257 LYS A N 1
ATOM 1657 C CA . LYS A 1 226 ? 13.243 14.800 43.153 1.00 10.88 257 LYS A CA 1
ATOM 1658 C C . LYS A 1 226 ? 13.634 13.496 43.824 1.00 10.62 257 LYS A C 1
ATOM 1659 O O . LYS A 1 226 ? 12.892 12.508 43.766 1.00 11.91 257 LYS A O 1
ATOM 1665 N N . ILE A 1 227 ? 14.779 13.519 44.471 1.00 10.39 258 ILE A N 1
ATOM 1666 C CA . ILE A 1 227 ? 15.210 12.341 45.205 1.00 11.79 258 ILE A CA 1
ATOM 1667 C C . ILE A 1 227 ? 14.407 12.162 46.480 1.00 12.17 258 ILE A C 1
ATOM 1668 O O . ILE A 1 227 ? 13.813 13.091 47.024 1.00 12.36 258 ILE A O 1
ATOM 1673 N N . GLY A 1 228 ? 14.450 10.940 47.002 1.00 11.52 259 GLY A N 1
ATOM 1674 C CA . GLY A 1 228 ? 13.894 10.611 48.311 1.00 12.35 259 GLY A CA 1
ATOM 1675 C C . GLY A 1 228 ? 14.712 9.527 48.974 1.00 13.43 259 GLY A C 1
ATOM 1676 O O . GLY A 1 228 ? 15.128 8.567 48.307 1.00 12.17 259 GLY A O 1
ATOM 1677 N N . SER A 1 229 ? 14.974 9.694 50.271 1.00 13.09 260 SER A N 1
ATOM 1678 C CA . SER A 1 229 ? 15.803 8.751 51.009 1.00 14.54 260 SER A CA 1
ATOM 1679 C C . SER A 1 229 ? 15.334 8.625 52.450 1.00 15.16 260 SER A C 1
ATOM 1680 O O . SER A 1 229 ? 15.112 9.635 53.134 1.00 15.49 260 SER A O 1
ATOM 1683 N N . TYR A 1 230 ? 15.218 7.402 52.912 1.00 14.11 261 TYR A N 1
ATOM 1684 C CA . TYR A 1 230 ? 14.960 7.139 54.333 1.00 14.07 261 TYR A CA 1
ATOM 1685 C C . TYR A 1 230 ? 15.334 5.706 54.619 1.00 12.87 261 TYR A C 1
ATOM 1686 O O . TYR A 1 230 ? 14.669 4.786 54.116 1.00 12.86 261 TYR A O 1
ATOM 1695 N N . ASP A 1 231 ? 16.382 5.505 55.422 1.00 13.25 262 ASP A N 1
ATOM 1696 C CA A ASP A 1 231 ? 16.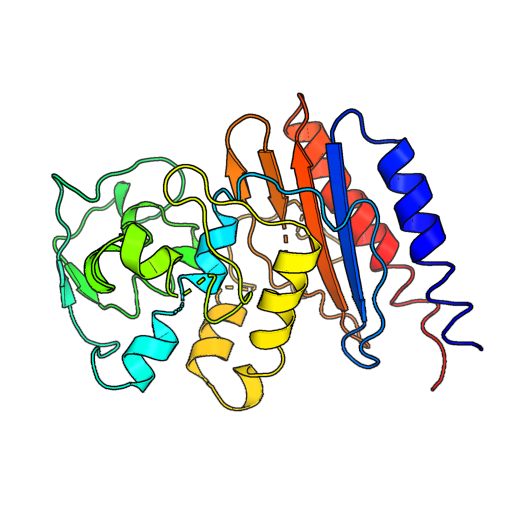820 4.160 55.785 0.50 15.44 262 ASP A CA 1
ATOM 1697 C CA B ASP A 1 231 ? 16.864 4.188 55.767 0.50 15.41 262 ASP A CA 1
ATOM 1698 C C . ASP A 1 231 ? 17.019 3.341 54.507 1.00 14.15 262 ASP A C 1
ATOM 1699 O O . ASP A 1 231 ? 17.840 3.690 53.655 1.00 17.03 262 ASP A O 1
ATOM 1708 N N . GLU A 1 232 ? 16.268 2.260 54.385 1.00 13.73 263 GLU A N 1
ATOM 1709 C CA . GLU A 1 232 ? 16.450 1.375 53.217 1.00 13.35 263 GLU A CA 1
ATOM 1710 C C . GLU A 1 232 ? 15.762 1.854 51.932 1.00 12.80 263 GLU A C 1
ATOM 1711 O O . GLU A 1 232 ? 15.974 1.268 50.880 1.00 12.32 263 GLU A O 1
ATOM 1717 N N . PHE A 1 233 ? 14.995 2.920 52.034 1.00 11.40 264 PHE A N 1
ATOM 1718 C CA . PHE A 1 233 ? 14.274 3.495 50.899 1.00 11.07 264 PHE A CA 1
ATOM 1719 C C . PHE A 1 233 ? 15.132 4.508 50.153 1.00 14.65 264 PHE A C 1
ATOM 1720 O O . PHE A 1 233 ? 15.591 5.484 50.740 1.00 12.91 264 PHE A O 1
ATOM 1728 N N . ILE A 1 234 ? 15.348 4.260 48.862 1.00 11.09 265 ILE A N 1
ATOM 1729 C CA . ILE A 1 234 ? 16.179 5.134 48.017 1.00 11.01 265 ILE A CA 1
ATOM 1730 C C . ILE A 1 234 ? 15.472 5.278 46.675 1.00 11.07 265 ILE A C 1
ATOM 1731 O O . ILE A 1 234 ? 15.368 4.322 45.912 1.00 10.74 265 ILE A O 1
ATOM 1736 N N . HIS A 1 235 ? 15.000 6.475 46.388 1.00 10.75 266 HIS A N 1
ATOM 1737 C CA . HIS A 1 235 ? 14.132 6.741 45.250 1.00 9.84 266 HIS A CA 1
ATOM 1738 C C . HIS A 1 235 ? 14.602 7.916 44.440 1.00 11.13 266 HIS A C 1
ATOM 1739 O O . HIS A 1 235 ? 15.342 8.789 44.937 1.00 10.75 266 HIS A O 1
ATOM 1746 N N . ASP A 1 236 ? 14.123 7.977 43.214 1.00 11.07 267 ASP A N 1
ATOM 1747 C CA . ASP A 1 236 ? 14.192 9.228 42.430 1.00 9.03 267 ASP A CA 1
ATOM 1748 C C . ASP A 1 236 ? 13.037 9.210 41.436 1.00 11.67 267 ASP A C 1
ATOM 1749 O O . ASP A 1 236 ? 12.551 8.138 41.008 1.00 11.54 267 ASP A O 1
ATOM 1762 N N . GLY A 1 238 ? 11.517 11.787 38.012 1.00 11.29 269 GLY A N 1
ATOM 1763 C CA . GLY A 1 238 ? 11.846 12.969 37.208 1.00 11.57 269 GLY A CA 1
ATOM 1764 C C . GLY A 1 238 ? 11.491 12.873 35.753 1.00 12.27 269 GLY A C 1
ATOM 1765 O O . GLY A 1 238 ? 10.846 11.924 35.288 1.00 12.00 269 GLY A O 1
ATOM 1766 N N . ILE A 1 239 ? 11.859 13.948 35.067 1.00 11.80 270 ILE A N 1
ATOM 1767 C CA A ILE A 1 239 ? 11.705 14.051 33.636 0.50 11.96 270 ILE A CA 1
ATOM 1768 C CA B ILE A 1 239 ? 11.694 14.096 33.639 0.50 12.28 270 ILE A CA 1
ATOM 1769 C C . ILE A 1 239 ? 13.072 14.266 33.020 1.00 10.67 270 ILE A C 1
ATOM 1770 O O . ILE A 1 239 ? 13.859 15.087 33.484 1.00 12.78 270 ILE A O 1
ATOM 1779 N N . LEU A 1 240 ? 13.334 13.455 32.027 1.00 10.95 271 LEU A N 1
ATOM 1780 C CA . LEU A 1 240 ? 14.582 13.474 31.263 1.00 11.08 271 LEU A CA 1
ATOM 1781 C C . LEU A 1 240 ? 14.339 14.152 29.918 1.00 11.05 271 LEU A C 1
ATOM 1782 O O . LEU A 1 240 ? 13.462 13.731 29.131 1.00 11.41 271 LEU A O 1
ATOM 1787 N N . GLU A 1 241 ? 15.060 15.241 29.692 1.00 11.44 272 GLU A N 1
ATOM 1788 C CA . GLU A 1 241 ? 14.848 16.157 28.552 1.00 11.40 272 GLU A CA 1
ATOM 1789 C C . GLU A 1 241 ? 15.642 15.725 27.321 1.00 11.54 272 GLU A C 1
ATOM 1790 O O . GLU A 1 241 ? 16.383 16.489 26.712 1.00 13.10 272 GLU A O 1
ATOM 1796 N N . THR A 1 242 ? 15.470 14.465 26.954 1.00 10.67 273 THR A N 1
ATOM 1797 C CA . THR A 1 242 ? 15.908 13.957 25.644 1.00 11.44 273 THR A CA 1
ATOM 1798 C C . THR A 1 242 ? 15.030 14.649 24.568 1.00 12.06 273 THR A C 1
ATOM 1799 O O . THR A 1 242 ? 13.979 15.155 24.856 1.00 13.07 273 THR A O 1
ATOM 1803 N N . PRO A 1 243 ? 15.467 14.671 23.318 1.00 13.18 274 PRO A N 1
ATOM 1804 C CA . PRO A 1 243 ? 14.686 15.299 22.239 1.00 14.27 274 PRO A CA 1
ATOM 1805 C C . PRO A 1 243 ? 13.225 14.885 22.250 1.00 16.81 274 PRO A C 1
ATOM 1806 O O . PRO A 1 243 ? 12.342 15.726 22.061 1.00 15.81 274 PRO A O 1
ATOM 1810 N N . HIS A 1 244 ? 12.984 13.593 22.435 1.00 14.07 275 HIS A N 1
ATOM 1811 C CA . HIS A 1 244 ? 11.617 13.095 22.772 1.00 12.09 275 HIS A CA 1
ATOM 1812 C C . HIS A 1 244 ? 11.655 12.798 24.277 1.00 12.87 275 HIS A C 1
ATOM 1813 O O . HIS A 1 244 ? 12.252 11.818 24.698 1.00 11.65 275 HIS A O 1
ATOM 1820 N N . PRO A 1 245 ? 11.085 13.683 25.103 1.00 11.65 2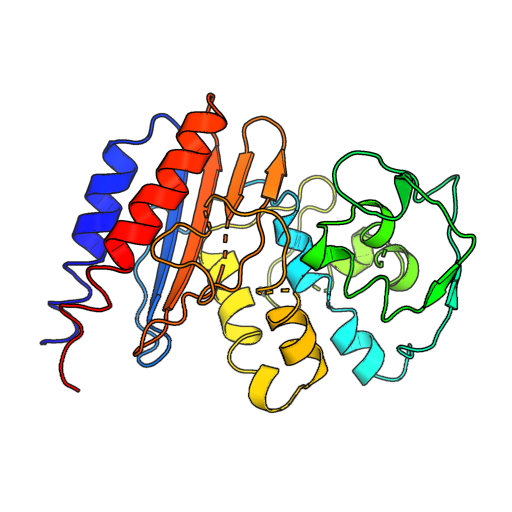76 PRO A N 1
ATOM 1821 C CA . PRO A 1 245 ? 11.311 13.581 26.537 1.00 10.85 276 PRO A CA 1
ATOM 1822 C C . PRO A 1 245 ? 10.545 12.460 27.190 1.00 12.12 276 PRO A C 1
ATOM 1823 O O . PRO A 1 245 ? 9.551 12.008 26.658 1.00 12.43 276 PRO A O 1
ATOM 1827 N N . PHE A 1 246 ? 11.040 11.977 28.321 1.00 10.55 277 PHE A N 1
ATOM 1828 C CA . PHE A 1 246 ? 10.338 10.932 29.060 1.00 11.83 277 PHE A CA 1
ATOM 1829 C C . PHE A 1 246 ? 10.374 11.169 30.548 1.00 11.16 277 PHE A C 1
ATOM 1830 O O . PHE A 1 246 ? 11.272 11.820 31.077 1.00 12.14 277 PHE A O 1
ATOM 1838 N N . ALA A 1 247 ? 9.375 10.631 31.228 1.00 11.48 278 ALA A N 1
ATOM 1839 C CA . ALA A 1 247 ? 9.315 10.602 32.666 1.00 11.28 278 ALA A CA 1
ATOM 1840 C C . ALA A 1 247 ? 9.743 9.252 33.170 1.00 9.45 278 ALA A C 1
ATOM 1841 O O . ALA A 1 247 ? 9.536 8.227 32.514 1.00 9.92 278 ALA A O 1
ATOM 1843 N N . LEU A 1 248 ? 10.365 9.264 34.350 1.00 10.36 279 LEU A N 1
ATOM 1844 C CA . LEU A 1 248 ? 10.909 8.051 34.936 1.00 9.98 279 LEU A CA 1
ATOM 1845 C C . LEU A 1 248 ? 10.766 8.111 36.438 1.00 11.93 279 LEU A C 1
ATOM 1846 O O . LEU A 1 248 ? 11.023 9.141 37.052 1.00 11.56 279 LEU A O 1
ATOM 1851 N N . ALA A 1 249 ? 10.366 6.981 37.012 1.00 10.93 280 ALA A N 1
ATOM 1852 C CA . ALA A 1 249 ? 10.304 6.815 38.465 1.00 11.15 280 ALA A CA 1
ATOM 1853 C C . ALA A 1 249 ? 10.921 5.490 38.863 1.00 10.18 280 ALA A C 1
ATOM 1854 O O . ALA A 1 249 ? 10.568 4.451 38.295 1.00 10.71 280 ALA A O 1
ATOM 1856 N N . ILE A 1 250 ? 11.904 5.528 39.744 1.00 10.21 281 ILE A N 1
ATOM 1857 C CA . ILE A 1 250 ? 12.541 4.335 40.288 1.00 11.70 281 ILE A CA 1
ATOM 1858 C C . ILE A 1 250 ? 12.529 4.438 41.801 1.00 11.67 281 ILE A C 1
ATOM 1859 O O . ILE A 1 250 ? 13.170 5.291 42.399 1.00 11.58 281 ILE A O 1
ATOM 1864 N N . PHE A 1 251 ? 11.779 3.527 42.418 1.00 10.35 282 PHE A N 1
ATOM 1865 C CA . PHE A 1 251 ? 11.609 3.452 43.842 1.00 10.99 282 PHE A CA 1
ATOM 1866 C C . PHE A 1 251 ? 12.214 2.126 44.278 1.00 11.49 282 PHE A C 1
ATOM 1867 O O . PHE A 1 251 ? 11.984 1.078 43.642 1.00 10.85 282 PHE A O 1
ATOM 1875 N N . THR A 1 252 ? 13.032 2.176 45.323 1.00 10.71 283 THR A N 1
ATOM 1876 C CA . THR A 1 252 ? 13.729 0.983 45.788 1.00 11.58 283 THR A CA 1
ATOM 1877 C C . THR A 1 252 ? 13.747 0.858 47.302 1.00 11.74 283 THR A C 1
ATOM 1878 O O . THR A 1 252 ? 13.679 1.859 48.026 1.00 10.79 283 THR A O 1
ATOM 1882 N N . LYS A 1 253 ? 13.807 -0.386 47.755 1.00 11.85 284 LYS A N 1
ATOM 1883 C CA . LYS A 1 253 ? 14.050 -0.704 49.152 1.00 11.95 284 LYS A CA 1
ATOM 1884 C C . LYS A 1 253 ? 15.081 -1.815 49.166 1.00 10.94 284 LYS A C 1
ATOM 1885 O O . LYS A 1 253 ? 14.847 -2.897 48.650 1.00 12.03 284 LYS A O 1
ATOM 1891 N N . GLY A 1 254 ? 16.205 -1.578 49.799 1.00 13.38 285 GLY A N 1
ATOM 1892 C CA . GLY A 1 254 ? 17.245 -2.570 49.821 1.00 12.66 285 GLY A CA 1
ATOM 1893 C C . GLY A 1 254 ? 18.269 -2.244 50.869 1.00 12.65 285 GLY A C 1
ATOM 1894 O O . GLY A 1 254 ? 18.192 -1.189 51.476 1.00 13.91 285 GLY A O 1
ATOM 1895 N N . PRO A 1 255 ? 19.211 -3.164 51.105 1.00 13.96 286 PRO A N 1
ATOM 1896 C CA . PRO A 1 255 ? 20.090 -3.006 52.254 1.00 14.52 286 PRO A CA 1
ATOM 1897 C C . PRO A 1 255 ? 21.287 -2.052 52.074 1.00 15.90 286 PRO A C 1
ATOM 1898 O O . PRO A 1 255 ? 21.983 -1.735 53.040 1.00 17.59 286 PRO A O 1
ATOM 1902 N N . ASP A 1 256 ? 21.521 -1.641 50.846 1.00 13.65 287 ASP A N 1
ATOM 1903 C CA . ASP A 1 256 ? 22.763 -0.925 50.488 1.00 13.76 287 ASP A CA 1
ATOM 1904 C C . ASP A 1 256 ? 22.456 0.346 49.743 1.00 12.54 287 ASP A C 1
ATOM 1905 O O . ASP A 1 256 ? 22.129 0.333 48.571 1.00 13.19 287 ASP A O 1
ATOM 1910 N N . ASN A 1 257 ? 22.481 1.448 50.476 1.00 12.41 288 ASN A N 1
ATOM 1911 C CA . ASN A 1 257 ? 22.099 2.734 49.898 1.00 11.91 288 ASN A CA 1
ATOM 1912 C C . ASN A 1 257 ? 22.923 3.076 48.636 1.00 11.10 288 ASN A C 1
ATOM 1913 O O . ASN A 1 257 ? 22.385 3.585 47.649 1.00 12.48 288 ASN A O 1
ATOM 1918 N N . ALA A 1 258 ? 24.225 2.846 48.693 1.00 12.28 289 ALA A N 1
ATOM 1919 C CA . ALA A 1 258 ? 25.134 3.146 47.578 1.00 12.46 289 ALA A CA 1
ATOM 1920 C C . ALA A 1 258 ? 24.735 2.347 46.347 1.00 11.72 289 ALA A C 1
ATOM 1921 O O . ALA A 1 258 ? 24.634 2.900 45.233 1.00 11.43 289 ALA A O 1
ATOM 1923 N N . LYS A 1 259 ? 24.436 1.069 46.550 1.00 12.16 290 LYS A N 1
ATOM 1924 C CA . LYS A 1 259 ? 24.057 0.213 45.429 1.00 11.93 290 LYS A CA 1
ATOM 1925 C C . LYS A 1 259 ? 22.734 0.682 44.839 1.00 11.60 290 LYS A C 1
ATOM 1926 O O . LYS A 1 259 ? 22.543 0.678 43.624 1.00 12.56 290 LYS A O 1
ATOM 1932 N N . SER A 1 260 ? 21.819 1.088 45.712 1.00 10.79 291 SER A N 1
ATOM 1933 C CA . SER A 1 260 ? 20.519 1.535 45.228 1.00 10.76 291 SER A CA 1
ATOM 1934 C C . SER A 1 260 ? 20.669 2.788 44.360 1.00 11.19 291 SER A C 1
ATOM 1935 O O . SER A 1 260 ? 20.055 2.917 43.296 1.00 12.64 291 SER A O 1
ATOM 1938 N N . ALA A 1 261 ? 21.467 3.740 44.821 1.00 11.48 292 ALA A N 1
ATOM 1939 C CA . ALA A 1 261 ? 21.654 4.971 44.056 1.00 11.16 292 ALA A CA 1
ATOM 1940 C C . ALA A 1 261 ? 22.339 4.699 42.703 1.00 13.96 292 ALA A C 1
ATOM 1941 O O . ALA A 1 261 ? 21.992 5.306 41.681 1.00 13.35 292 ALA A O 1
ATOM 1943 N N . ALA A 1 262 ? 23.294 3.772 42.720 1.00 13.30 293 ALA A N 1
ATOM 1944 C CA . ALA A 1 262 ? 24.029 3.424 41.524 1.00 12.93 293 ALA A CA 1
ATOM 1945 C C . ALA A 1 262 ? 23.117 2.741 40.518 1.00 12.30 293 ALA A C 1
ATOM 1946 O O . ALA A 1 262 ? 23.231 2.919 39.304 1.00 13.44 293 ALA A O 1
ATOM 1948 N N . PHE A 1 263 ? 22.186 1.934 41.035 1.00 11.58 294 PHE A N 1
ATOM 1949 C CA . PHE A 1 263 ? 21.202 1.251 40.177 1.00 11.68 294 PHE A CA 1
ATOM 1950 C C . PHE A 1 263 ? 20.330 2.268 39.458 1.00 11.85 294 PHE A C 1
ATOM 1951 O O . PHE A 1 263 ? 20.101 2.180 38.230 1.00 12.02 294 PHE A O 1
ATOM 1959 N N . ILE A 1 264 ? 19.820 3.249 40.213 1.00 11.05 295 ILE A N 1
ATOM 1960 C CA . ILE A 1 264 ? 18.998 4.297 39.581 1.00 10.17 295 ILE A CA 1
ATOM 1961 C C . ILE A 1 264 ? 19.791 4.978 38.459 1.00 10.82 295 ILE A C 1
ATOM 1962 O O . ILE A 1 264 ? 19.275 5.172 37.357 1.00 11.76 295 ILE A O 1
ATOM 1967 N N . ALA A 1 265 ? 21.030 5.352 38.729 1.00 11.15 296 ALA A N 1
ATOM 1968 C CA . ALA A 1 265 ? 21.833 6.083 37.716 1.00 10.82 296 ALA A CA 1
ATOM 1969 C C . ALA A 1 265 ? 22.071 5.214 36.481 1.00 12.32 296 ALA A C 1
ATOM 1970 O O . ALA A 1 265 ? 21.969 5.679 35.346 1.00 12.30 296 ALA A O 1
ATOM 1972 N N . SER A 1 266 ? 22.334 3.940 36.713 1.00 12.37 297 SER A N 1
ATOM 1973 C CA . SER A 1 266 ? 22.618 2.992 35.635 1.00 11.92 297 SER A CA 1
ATOM 1974 C C . SER A 1 266 ? 21.419 2.782 34.728 1.00 14.14 297 SER A C 1
ATOM 1975 O O . SER A 1 266 ? 21.540 2.819 33.509 1.00 15.20 297 SER A O 1
ATOM 1978 N N . VAL A 1 267 ? 20.270 2.532 35.330 1.00 10.93 298 VAL A N 1
ATOM 1979 C CA . VAL A 1 267 ? 19.069 2.319 34.537 1.00 11.87 298 VAL A CA 1
ATOM 1980 C C . VAL A 1 267 ? 18.692 3.612 33.795 1.00 11.00 298 VAL A C 1
ATOM 1981 O O . VAL A 1 267 ? 18.259 3.582 32.636 1.00 11.67 298 VAL A O 1
ATOM 1985 N N . THR A 1 268 ? 18.837 4.748 34.481 1.00 11.45 299 THR A N 1
ATOM 1986 C CA . THR A 1 268 ? 18.565 6.033 33.851 1.00 9.76 299 THR A CA 1
ATOM 1987 C C . THR A 1 268 ? 19.414 6.205 32.586 1.00 10.22 299 THR A C 1
ATOM 1988 O O . THR A 1 268 ? 18.876 6.555 31.515 1.00 12.56 299 THR A O 1
ATOM 1992 N N . ASP A 1 269 ? 20.705 5.960 32.682 1.00 11.04 300 ASP A N 1
ATOM 1993 C CA . ASP A 1 269 ? 21.571 6.148 31.521 1.00 11.27 300 ASP A CA 1
ATOM 1994 C C . ASP A 1 269 ? 21.227 5.176 30.388 1.00 11.38 300 ASP A C 1
ATOM 1995 O O . ASP A 1 269 ? 21.281 5.527 29.202 1.00 12.55 300 ASP A O 1
ATOM 2000 N N . LYS A 1 270 ? 20.873 3.944 30.734 1.00 10.91 301 LYS A N 1
ATOM 2001 C CA . LYS A 1 270 ? 20.511 2.948 29.708 1.00 9.86 301 LYS A CA 1
ATOM 2002 C C . LYS A 1 270 ? 19.220 3.343 28.972 1.00 10.57 301 LYS A C 1
ATOM 2003 O O . LYS A 1 270 ? 19.106 3.220 27.746 1.00 13.07 301 LYS A O 1
ATOM 2009 N N . LEU A 1 271 ? 18.236 3.823 29.731 1.00 9.78 302 LEU A N 1
ATOM 2010 C CA . LEU A 1 271 ? 17.018 4.299 29.087 1.00 10.96 302 LEU A CA 1
ATOM 2011 C C . LEU A 1 271 ? 17.288 5.525 28.219 1.00 10.62 302 LEU A C 1
ATOM 2012 O O . LEU A 1 271 ? 16.753 5.642 27.125 1.00 10.68 302 LEU A O 1
ATOM 2017 N N . TRP A 1 272 ? 18.066 6.467 28.743 1.00 11.06 303 TRP A N 1
ATOM 2018 C CA . TRP A 1 272 ? 18.471 7.658 27.970 1.00 11.05 303 TRP A CA 1
ATOM 2019 C C . TRP A 1 272 ? 19.056 7.218 26.633 1.00 12.58 303 TRP A C 1
ATOM 2020 O O . TRP A 1 272 ? 18.693 7.721 25.574 1.00 10.85 303 TRP A O 1
ATOM 2031 N N . GLN A 1 273 ? 19.954 6.255 26.673 1.00 11.65 304 GLN A N 1
ATOM 2032 C CA A GLN A 1 273 ? 20.646 5.866 25.443 0.50 12.43 304 GLN A CA 1
ATOM 2033 C CA B GLN A 1 273 ? 20.664 5.832 25.446 0.50 12.01 304 GLN A CA 1
ATOM 2034 C C . GLN A 1 273 ? 19.669 5.316 24.419 1.00 12.79 304 GLN A C 1
ATOM 2035 O O . GLN A 1 273 ? 19.777 5.599 23.216 1.00 12.81 304 GLN A O 1
ATOM 2046 N N . LEU A 1 274 ? 18.706 4.526 24.884 1.00 11.29 305 LEU A N 1
ATOM 2047 C CA A LEU A 1 274 ? 17.681 3.947 23.993 0.50 10.44 305 LEU A CA 1
ATOM 2048 C CA B LEU A 1 274 ? 17.706 3.930 24.004 0.50 11.09 305 LEU A CA 1
ATOM 2049 C C . LEU A 1 274 ? 16.823 5.041 23.420 1.00 11.78 305 LEU A C 1
ATOM 2050 O O . LEU A 1 274 ? 16.529 5.075 22.215 1.00 12.55 305 LEU A O 1
ATOM 2059 N N . GLN A 1 275 ? 16.414 5.952 24.296 1.00 10.32 306 GLN A N 1
ATOM 2060 C CA . GLN A 1 275 ? 15.512 7.027 23.902 1.00 10.97 306 GLN A CA 1
ATOM 2061 C C . GLN A 1 275 ? 16.140 7.932 22.865 1.00 11.98 306 GLN A C 1
ATOM 2062 O O . GLN A 1 275 ? 15.474 8.415 21.969 1.00 12.42 306 GLN A O 1
ATOM 2068 N N . VAL A 1 276 ? 17.443 8.134 22.964 1.00 13.18 307 VAL A N 1
ATOM 2069 C CA . VAL A 1 276 ? 18.110 9.024 22.008 1.00 14.86 307 VAL A CA 1
ATOM 2070 C C . VAL A 1 276 ? 18.530 8.340 20.722 1.00 15.88 307 VAL A C 1
ATOM 2071 O O . VAL A 1 276 ? 18.657 8.996 19.692 1.00 22.86 307 VAL A O 1
ATOM 2075 N N . SER A 1 277 ? 18.689 7.035 20.753 1.00 14.05 308 SER A N 1
ATOM 2076 C CA . SER A 1 277 ? 19.278 6.334 19.599 1.00 15.73 308 SER A CA 1
ATOM 2077 C C . SER A 1 277 ? 18.304 5.482 18.780 1.00 17.83 308 SER A C 1
ATOM 2078 O O . SER A 1 277 ? 18.550 5.266 17.579 1.00 20.81 308 SER A O 1
ATOM 2081 N N . GLU A 1 278 ? 17.217 4.995 19.394 1.00 14.90 309 GLU A N 1
ATOM 2082 C CA . GLU A 1 278 ? 16.287 4.074 18.734 1.00 16.68 309 GLU A CA 1
ATOM 2083 C C . GLU A 1 278 ? 14.826 4.543 18.700 1.00 14.27 309 GLU A C 1
ATOM 2084 O O . GLU A 1 278 ? 13.942 3.786 18.331 1.00 16.05 309 GLU A O 1
ATOM 2090 N N . TYR A 1 279 ? 14.589 5.790 19.097 1.00 16.19 310 TYR A N 1
ATOM 2091 C CA . TYR A 1 279 ? 13.207 6.317 19.115 1.00 15.38 310 TYR A CA 1
ATOM 2092 C C . TYR A 1 279 ? 12.584 6.207 17.711 1.00 18.35 310 TYR A C 1
ATOM 2093 O O . TYR A 1 279 ? 13.208 6.608 16.723 1.00 17.31 310 TYR A O 1
ATOM 2102 N N . PRO A 1 280 ? 11.364 5.657 17.626 1.00 19.79 311 PRO A N 1
ATOM 2103 C CA . PRO A 1 280 ? 10.750 5.349 16.334 1.00 24.27 311 PRO A CA 1
ATOM 2104 C C . PRO A 1 280 ? 10.258 6.581 15.599 1.00 27.94 311 PRO A C 1
ATOM 2105 O O . PRO A 1 280 ? 9.740 7.515 16.202 1.00 24.12 311 PRO A O 1
ATOM 2109 N N . ASN A 1 281 ? 10.436 6.582 14.284 1.00 35.34 312 ASN A N 1
ATOM 2110 C CA . ASN A 1 281 ? 9.834 7.638 13.461 1.00 40.66 312 ASN A CA 1
ATOM 2111 C C . ASN A 1 281 ? 8.325 7.513 13.504 1.00 43.87 312 ASN A C 1
ATOM 2112 O O . ASN A 1 281 ? 7.767 6.421 13.354 1.00 43.60 312 ASN A O 1
ATOM 2117 N N . GLN A 1 282 ? 7.688 8.647 13.775 1.00 47.34 313 GLN A N 1
ATOM 2118 C CA . GLN A 1 282 ? 6.228 8.718 13.916 1.00 49.62 313 GLN A CA 1
ATOM 2119 C C . GLN A 1 282 ? 5.592 9.116 12.585 1.00 51.99 313 GLN A C 1
ATOM 2120 O O . GLN A 1 282 ? 6.281 9.529 11.640 1.00 53.67 313 GLN A O 1
#

CATH classification: 3.40.710.10

Organism: Enterococcus faecalis (strain ATCC 700802 / V583) (NCBI:txid226185)

Foldseek 3Di:
DLQCVLVVVLQVLQVVLCVPDAFDKKKKKAQLVVRDIDIDQQADKDQCFLVVLLLLLVLLVCVVVVNDPQQDKAAQDPVQQADDDWFDCNVPPDGTDRLVVLSLGCFQGVHRSSSSNQVVQVHQQNSQQVCCVQVVDGADSVGGIHGFVSSVSSQSCLVVCCVPRVSSVSSQVSLNRDDCFLVDPVQNSFWRKGWGDDQQWTWMGWGRAVRIMDMIMITGHHDNVVSRVSSNVSVVVVSVSCNPSPDDD

InterPro domains:
  IPR000871 Beta-lactamase, class-A [PTHR35333] (72-304)
  IPR012338 Beta-lactamase/transpeptidase-like [G3DSA:3.40.710.10] (59-313)
  IPR012338 Beta-lactamase/transpeptidase-like [SSF56601] (67-304)
  IPR045155 Beta-lactamase class A, catalytic domain [PF13354] (66-304)

Secondary structure (DSSP, 8-state):
-HHHHHHHHHHHHHHHHHHH-SSEEEEEEEETTT--EEEESTT--EE-GGGGHHHH--HHHHHHTTS--TTPEEEP-HHHH---SS-SGGGS--SEEEHHHHHHHHHHT--HHHH--TTTTT-HHHHHH--TTTTS-PPPSSS-EE-HHHHHHHHHHHHHHTTT-HHHHHHHH----S------TTTTTSEE---EEETTEEE--EE-SSS-EEEEEEEE-S-HHHHHHHHHHHHHHHHHHHHHSPPP-

Sequence (249 aa):
SANTTVFFDKKINDLLVASVKEFEEGTVGISYLDLETGEEQRSVVNGQQHEFYTASTIKVPLTLVADTVASGQKKWTDLIPYNAAEEEDYEEGTGIIAYNIQPEYPLKKTLQEEYAITYSDNIAKNLYDTLGGDAKAKREYQRYLHKTPSIEEPQQFSSEDALVILQKLYYTEKATKPDYQAIYDSSKQSVFHEEREETPTTQQGKVAHKIGSYDDEFIHDGIILETPHPFALAIFTKGPDNAKSAAFIASVTDKLWQQLLQVSEYPNQ

Radius of gyration: 18.06 Å; Cα contacts (8 Å, |Δi|>4): 460; chains: 1; bounding box: 35×46×55 Å